Protein AF-A0AAF0MHX6-F1 (afdb_monomer_lite)

Foldseek 3Di:
DDPCVDPDPPPPDPVVPPDPPPAAEDEDDFQQWKAQPVVRDIFTFQAQDPQWTWGQDPVRDIDIDGLQGWIDGVNGTHRYDHHPDHNDDDDDDDDDDDDDDDDDDDDDDDDDDDPADPDDPDDDDDQDDDDPDDFGAAQQGHGQDPDDDQDAAQLAEEEEADDLVQLLCCRACVRVNRVLNYYYGYQVHLVSVVVVCVVSVFDPRYAYEYEYEQCDPPDPNVVSQVPCCPDPCVVRYHYDYFNHNDCLQQFAQVLVPGPHQDDDDPVDDVLLRSCVVVVFDRPDVVRSVVVSCSSSVSRRHPVRGDVRVSVSVVVRVCSRSPDDD

pLDDT: mean 75.04, std 23.28, range [23.17, 98.06]

Structure (mmCIF, N/CA/C/O backbone):
data_AF-A0AAF0MHX6-F1
#
_entry.id   AF-A0AAF0MHX6-F1
#
loop_
_atom_site.group_PDB
_atom_site.id
_atom_site.type_symbol
_atom_site.label_atom_id
_atom_site.label_alt_id
_atom_site.label_comp_id
_atom_site.label_asym_id
_atom_site.label_entity_id
_atom_site.label_seq_id
_atom_site.pdbx_PDB_ins_code
_atom_site.Cartn_x
_atom_site.Cartn_y
_atom_site.Cartn_z
_atom_site.occupancy
_atom_site.B_iso_or_equiv
_atom_site.auth_seq_id
_atom_site.auth_comp_id
_atom_site.auth_asym_id
_atom_site.auth_atom_id
_atom_site.pdbx_PDB_model_num
ATOM 1 N N . MET A 1 1 ? -17.572 -59.676 -38.137 1.00 48.06 1 MET A N 1
ATOM 2 C CA . MET A 1 1 ? -16.777 -58.579 -37.543 1.00 48.06 1 MET A CA 1
ATOM 3 C C . MET A 1 1 ? -17.520 -57.322 -37.922 1.00 48.06 1 MET A C 1
ATOM 5 O O . MET A 1 1 ? -17.198 -56.691 -38.918 1.00 48.06 1 MET A O 1
ATOM 9 N N . ASP A 1 2 ? -18.601 -57.083 -37.190 1.00 40.16 2 ASP A N 1
ATOM 10 C CA . ASP A 1 2 ? -19.520 -55.978 -37.411 1.00 40.16 2 ASP A CA 1
ATOM 11 C C . ASP A 1 2 ? -19.072 -54.847 -36.495 1.00 40.16 2 ASP A C 1
ATOM 13 O O . ASP A 1 2 ? -19.226 -54.906 -35.277 1.00 40.16 2 ASP A O 1
ATOM 17 N N . ASP A 1 3 ? -18.387 -53.880 -37.092 1.00 44.34 3 ASP A N 1
ATOM 18 C CA . ASP A 1 3 ? -17.950 -52.657 -36.437 1.00 44.34 3 ASP A CA 1
ATOM 19 C C . ASP A 1 3 ? -19.078 -51.633 -36.593 1.00 44.34 3 ASP A C 1
ATOM 21 O O . ASP A 1 3 ? -19.116 -50.839 -37.536 1.00 44.34 3 ASP A O 1
ATOM 25 N N . ASP A 1 4 ? -20.061 -51.760 -35.704 1.00 48.22 4 ASP A N 1
ATOM 26 C CA . ASP A 1 4 ? -21.234 -50.899 -35.588 1.00 48.22 4 ASP A CA 1
ATOM 27 C C . ASP A 1 4 ? -20.821 -49.510 -35.070 1.00 48.22 4 ASP A C 1
ATOM 29 O O . ASP A 1 4 ? -20.970 -49.153 -33.901 1.00 48.22 4 ASP A O 1
ATOM 33 N N . ARG A 1 5 ? -20.210 -48.725 -35.963 1.00 49.56 5 ARG A N 1
ATOM 34 C CA . ARG A 1 5 ? -19.669 -47.389 -35.678 1.00 49.56 5 ARG A CA 1
ATOM 35 C C . ARG A 1 5 ? -20.721 -46.271 -35.633 1.00 49.56 5 ARG A C 1
ATOM 37 O O . ARG A 1 5 ? -20.345 -45.121 -35.426 1.00 49.56 5 ARG A O 1
ATOM 44 N N . TYR A 1 6 ? -22.012 -46.580 -35.792 1.00 52.97 6 TYR A N 1
ATOM 45 C CA . TYR A 1 6 ? -23.108 -45.600 -35.744 1.00 52.97 6 TYR A CA 1
ATOM 46 C C . TYR A 1 6 ? -24.404 -46.207 -35.179 1.00 52.97 6 TYR A C 1
ATOM 48 O O . TYR A 1 6 ? -25.437 -46.229 -35.842 1.00 52.97 6 TYR A O 1
ATOM 56 N N . GLY A 1 7 ? -24.358 -46.663 -33.927 1.00 39.12 7 GLY A N 1
ATOM 57 C CA . GLY A 1 7 ? -25.512 -47.205 -33.203 1.00 39.12 7 GLY A CA 1
ATOM 58 C C . GLY A 1 7 ? -25.706 -46.535 -31.846 1.00 39.12 7 GLY A C 1
ATOM 59 O O . GLY A 1 7 ? -25.543 -47.164 -30.807 1.00 39.12 7 GLY A O 1
ATOM 60 N N . GLY A 1 8 ? -26.015 -45.240 -31.839 1.00 40.53 8 GLY A N 1
ATOM 61 C CA . GLY A 1 8 ? -26.324 -44.507 -30.614 1.00 40.53 8 GLY A CA 1
ATOM 62 C C . GLY A 1 8 ? -27.149 -43.273 -30.927 1.00 40.53 8 GLY A C 1
ATOM 63 O O . GLY A 1 8 ? -26.600 -42.244 -31.302 1.00 40.53 8 GLY A O 1
ATOM 64 N N . ASP A 1 9 ? -28.464 -43.420 -30.809 1.00 48.25 9 ASP A N 1
ATOM 65 C CA . ASP A 1 9 ? -29.484 -42.378 -30.895 1.00 48.25 9 ASP A CA 1
ATOM 66 C C . ASP A 1 9 ? -29.055 -41.089 -30.161 1.00 48.25 9 ASP A C 1
ATOM 68 O O . ASP A 1 9 ? -29.095 -40.991 -28.935 1.00 48.25 9 ASP A O 1
ATOM 72 N N . VAL A 1 10 ? -28.615 -40.083 -30.924 1.00 47.47 10 VAL A N 1
ATOM 73 C CA . VAL A 1 10 ? -28.177 -38.774 -30.400 1.00 47.47 10 VAL A CA 1
ATOM 74 C C . VAL A 1 10 ? -29.384 -37.885 -30.042 1.00 47.47 10 VAL A C 1
ATOM 76 O O . VAL A 1 10 ? -29.217 -36.713 -29.713 1.00 47.47 10 VAL A O 1
ATOM 79 N N . LEU A 1 11 ? -30.612 -38.417 -30.072 1.00 44.06 11 LEU A N 1
ATOM 80 C CA . LEU A 1 11 ? -31.834 -37.684 -29.733 1.00 44.06 11 LEU A CA 1
ATOM 81 C C . LEU A 1 11 ? -32.581 -38.246 -28.514 1.00 44.06 11 LEU A C 1
ATOM 83 O O . LEU A 1 11 ? -33.563 -37.639 -28.083 1.00 44.06 11 LEU A O 1
ATOM 87 N N . SER A 1 12 ? -32.090 -39.305 -27.865 1.00 43.16 12 SER A N 1
ATOM 88 C CA . SER A 1 12 ? -32.654 -39.795 -26.601 1.00 43.16 12 SER A CA 1
ATOM 89 C C . SER A 1 12 ? -32.043 -39.069 -25.391 1.00 43.16 12 SER A C 1
ATOM 91 O O . SER A 1 12 ? -31.323 -39.648 -24.577 1.00 43.16 12 SER A O 1
ATOM 93 N N . GLY A 1 13 ? -32.283 -37.765 -25.274 1.00 37.78 13 GLY A N 1
ATOM 94 C CA . GLY A 1 13 ? -31.828 -36.995 -24.120 1.00 37.78 13 GLY A CA 1
ATOM 95 C C . GLY A 1 13 ? -32.483 -35.627 -24.050 1.00 37.78 13 GLY A C 1
ATOM 96 O O . GLY A 1 13 ? -32.356 -34.821 -24.969 1.00 37.78 13 GLY A O 1
ATOM 97 N N . ASP A 1 14 ? -33.170 -35.356 -22.944 1.00 47.94 14 ASP A N 1
ATOM 98 C CA . ASP A 1 14 ? -33.875 -34.105 -22.670 1.00 47.94 14 ASP A CA 1
ATOM 99 C C . ASP A 1 14 ? -32.870 -32.955 -22.421 1.00 47.94 14 ASP A C 1
ATOM 101 O O . ASP A 1 14 ? -32.586 -32.535 -21.296 1.00 47.94 14 ASP A O 1
ATOM 105 N N . TRP A 1 15 ? -32.254 -32.477 -23.510 1.00 38.91 15 TRP A N 1
ATOM 106 C CA . TRP A 1 15 ? -31.159 -31.497 -23.536 1.00 38.91 15 TRP A CA 1
ATOM 107 C C . TRP A 1 15 ? -31.537 -30.125 -22.964 1.00 38.91 15 TRP A C 1
ATOM 109 O O . TRP A 1 15 ? -30.656 -29.314 -22.682 1.00 38.91 15 TRP A O 1
ATOM 119 N N . ARG A 1 16 ? -32.831 -29.878 -22.723 1.00 42.66 16 ARG A N 1
ATOM 120 C CA . ARG A 1 16 ? -33.355 -28.638 -22.130 1.00 42.66 16 ARG A CA 1
ATOM 121 C C . ARG A 1 16 ? -33.021 -28.454 -20.644 1.00 42.66 16 ARG A C 1
ATOM 123 O O . ARG A 1 16 ? -33.294 -27.389 -20.103 1.00 42.66 16 ARG A O 1
ATOM 130 N N . SER A 1 17 ? -32.409 -29.442 -19.990 1.00 43.09 17 SER A N 1
ATOM 131 C CA . SER A 1 17 ? -32.094 -29.402 -18.551 1.00 43.09 17 SER A CA 1
ATOM 132 C C . SER A 1 17 ? -30.594 -29.382 -18.212 1.00 43.09 17 SER A C 1
ATOM 134 O O . SER A 1 17 ? -30.232 -29.331 -17.035 1.00 43.09 17 SER A O 1
ATOM 136 N N . ARG A 1 18 ? -29.690 -29.355 -19.208 1.00 38.25 18 ARG A N 1
ATOM 137 C CA . ARG A 1 18 ? -28.243 -29.226 -18.958 1.00 38.25 18 ARG A CA 1
ATOM 138 C C . ARG A 1 18 ? -27.875 -27.795 -18.565 1.00 38.25 18 ARG A C 1
ATOM 140 O O . ARG A 1 18 ? -27.511 -26.976 -19.398 1.00 38.25 18 ARG A O 1
ATOM 147 N N . GLY A 1 19 ? -27.935 -27.541 -17.260 1.00 43.06 19 GLY A N 1
ATOM 148 C CA . GLY A 1 19 ? -27.085 -26.570 -16.578 1.00 43.06 19 GLY A CA 1
ATOM 149 C C . GLY A 1 19 ? -27.250 -25.130 -17.044 1.00 43.06 19 GLY A C 1
ATOM 150 O O . GLY A 1 19 ? -26.283 -24.513 -17.484 1.00 43.06 19 GLY A O 1
ATOM 151 N N . VAL A 1 20 ? -28.448 -24.563 -16.878 1.00 39.69 20 VAL A N 1
ATOM 152 C CA . VAL A 1 20 ? -28.583 -23.105 -16.792 1.00 39.69 20 VAL A CA 1
ATOM 153 C C . VAL A 1 20 ? -27.730 -22.669 -15.597 1.00 39.69 20 VAL A C 1
ATOM 155 O O . VAL A 1 20 ? -28.145 -22.833 -14.449 1.00 39.69 20 VAL A O 1
ATOM 158 N N . LYS A 1 21 ? -26.502 -22.184 -15.845 1.00 44.41 21 LYS A N 1
ATOM 159 C CA . LYS A 1 21 ? -25.702 -21.505 -14.819 1.00 44.41 21 LYS A CA 1
ATOM 160 C C . LYS A 1 21 ? -26.596 -20.396 -14.276 1.00 44.41 21 LYS A C 1
ATOM 162 O O . LYS A 1 21 ? -26.969 -19.486 -15.011 1.00 44.41 21 LYS A O 1
ATOM 167 N N . LYS A 1 22 ? -27.004 -20.527 -13.015 1.00 46.97 22 LYS A N 1
ATOM 168 C CA . LYS A 1 22 ? -27.806 -19.523 -12.321 1.00 46.97 22 LYS A CA 1
ATOM 169 C C . LYS A 1 22 ? -26.946 -18.262 -12.260 1.00 46.97 22 LYS A C 1
ATOM 171 O O . LYS A 1 22 ? -26.012 -18.202 -11.467 1.00 46.97 22 LYS A O 1
ATOM 176 N N . VAL A 1 23 ? -27.197 -17.316 -13.161 1.00 59.94 23 VAL A N 1
ATOM 177 C CA . VAL A 1 23 ? -26.517 -16.018 -13.161 1.00 59.94 23 VAL A CA 1
ATOM 178 C C . VAL A 1 23 ? -26.803 -15.366 -11.807 1.00 59.94 23 VAL A C 1
ATOM 180 O O . VAL A 1 23 ? -27.957 -15.357 -11.366 1.00 59.94 23 VAL A O 1
ATOM 183 N N . ARG A 1 24 ? -25.754 -14.900 -11.117 1.00 78.19 24 ARG A N 1
ATOM 184 C CA . ARG A 1 24 ? -25.841 -14.278 -9.787 1.00 78.19 24 ARG A CA 1
ATOM 185 C C . ARG A 1 24 ? -26.821 -13.105 -9.878 1.00 78.19 24 ARG A C 1
ATOM 187 O O . ARG A 1 24 ? -26.571 -12.143 -10.602 1.00 78.19 24 ARG A O 1
ATOM 194 N N . GLN A 1 25 ? -27.963 -13.215 -9.196 1.00 76.62 25 GLN A N 1
ATOM 195 C CA . GLN A 1 25 ? -28.918 -12.114 -9.092 1.00 76.62 25 GLN A CA 1
ATOM 196 C C . GLN A 1 25 ? -28.474 -11.190 -7.965 1.00 76.62 25 GLN A C 1
ATOM 198 O O . GLN A 1 25 ? -28.369 -11.633 -6.823 1.00 76.62 25 GLN A O 1
ATOM 203 N N . VAL A 1 26 ? -28.214 -9.926 -8.291 1.00 81.56 26 VAL A N 1
ATOM 204 C CA . VAL A 1 26 ? -27.768 -8.913 -7.325 1.00 81.56 26 VAL A CA 1
ATOM 205 C C . VAL A 1 26 ? -28.781 -7.768 -7.328 1.00 81.56 26 VAL A C 1
ATOM 207 O O . VAL A 1 26 ? -29.130 -7.296 -8.413 1.00 81.56 26 VAL A O 1
ATOM 210 N N . PRO A 1 27 ? -29.321 -7.340 -6.171 1.00 82.75 27 PRO A N 1
ATOM 211 C CA . PRO A 1 27 ? -30.175 -6.158 -6.119 1.00 82.75 27 PRO A CA 1
ATOM 212 C C . PRO A 1 27 ? -29.403 -4.936 -6.622 1.00 82.75 27 PRO A C 1
ATOM 214 O O . PRO A 1 27 ? -28.220 -4.787 -6.331 1.00 82.75 27 PRO A O 1
ATOM 217 N N . LEU A 1 28 ? -30.062 -4.070 -7.394 1.00 79.31 28 LEU A N 1
ATOM 218 C CA . LEU A 1 28 ? -29.422 -2.839 -7.844 1.00 79.31 28 LEU A CA 1
ATOM 219 C C . LEU A 1 28 ? -29.219 -1.902 -6.650 1.00 79.31 28 LEU A C 1
ATOM 221 O O . LEU A 1 28 ? -30.193 -1.438 -6.049 1.00 79.31 28 LEU A O 1
ATOM 225 N N . GLU A 1 29 ? -27.962 -1.593 -6.363 1.00 77.75 29 GLU A N 1
ATOM 226 C CA . GLU A 1 29 ? -27.570 -0.651 -5.324 1.00 77.75 29 GLU A CA 1
ATOM 227 C C . GLU A 1 29 ? -26.883 0.562 -5.939 1.00 77.75 29 GLU A C 1
ATOM 229 O O . GLU A 1 29 ? -26.250 0.491 -6.995 1.00 77.75 29 GLU A O 1
ATOM 234 N N . ARG A 1 30 ? -27.054 1.708 -5.283 1.00 75.25 30 ARG A N 1
ATOM 235 C CA . ARG A 1 30 ? -26.332 2.922 -5.648 1.00 75.25 30 ARG A CA 1
ATOM 236 C C . ARG A 1 30 ? -24.842 2.702 -5.396 1.00 75.25 30 ARG A C 1
ATOM 238 O O . ARG A 1 30 ? -24.477 1.980 -4.479 1.00 75.25 30 ARG A O 1
ATOM 245 N N . ASP A 1 31 ? -24.009 3.325 -6.215 1.00 73.25 31 ASP A N 1
ATOM 246 C CA . ASP A 1 31 ? -22.548 3.292 -6.136 1.00 73.25 31 ASP A CA 1
ATOM 247 C C . ASP A 1 31 ? -21.911 1.922 -6.455 1.00 73.25 31 ASP A C 1
ATOM 249 O O . ASP A 1 31 ? -20.690 1.823 -6.562 1.00 73.25 31 ASP A O 1
ATOM 253 N N . MET A 1 32 ? -22.723 0.899 -6.749 1.00 84.50 32 MET A N 1
ATOM 254 C CA . MET A 1 32 ? -22.284 -0.372 -7.328 1.00 84.50 32 MET A CA 1
ATOM 255 C C . MET A 1 32 ? -21.539 -0.128 -8.646 1.00 84.50 32 MET A C 1
ATOM 257 O O . MET A 1 32 ? -22.059 0.547 -9.535 1.00 84.50 32 MET A O 1
ATOM 261 N N . VAL A 1 33 ? -20.333 -0.676 -8.797 1.00 88.19 33 VAL A N 1
ATOM 262 C CA . VAL A 1 33 ? -19.556 -0.543 -10.037 1.00 88.19 33 VAL A CA 1
ATOM 263 C C . VAL A 1 33 ? -19.934 -1.663 -10.992 1.00 88.19 33 VAL A C 1
ATOM 265 O O . VAL A 1 33 ? -19.737 -2.839 -10.695 1.00 88.19 33 VAL A O 1
ATOM 268 N N . LEU A 1 34 ? -20.474 -1.281 -12.144 1.00 89.50 34 LEU A N 1
ATOM 269 C CA . LEU A 1 34 ? -20.870 -2.195 -13.202 1.00 89.50 34 LEU A CA 1
ATOM 270 C C . LEU A 1 34 ? -20.041 -1.929 -14.452 1.00 89.50 34 LEU A C 1
ATOM 272 O O . LEU A 1 34 ? -19.763 -0.778 -14.800 1.00 89.50 34 LEU A O 1
ATOM 276 N N . GLU A 1 35 ? -19.683 -3.002 -15.141 1.00 90.00 35 GLU A N 1
ATOM 277 C CA . GLU A 1 35 ? -19.080 -2.952 -16.466 1.00 90.00 35 GLU A CA 1
ATOM 278 C C . GLU A 1 35 ? -20.059 -3.495 -17.508 1.00 90.00 35 GLU A C 1
ATOM 280 O O . GLU A 1 35 ? -20.642 -4.565 -17.347 1.00 90.00 35 GLU A O 1
ATOM 285 N N . ASP A 1 36 ? -20.25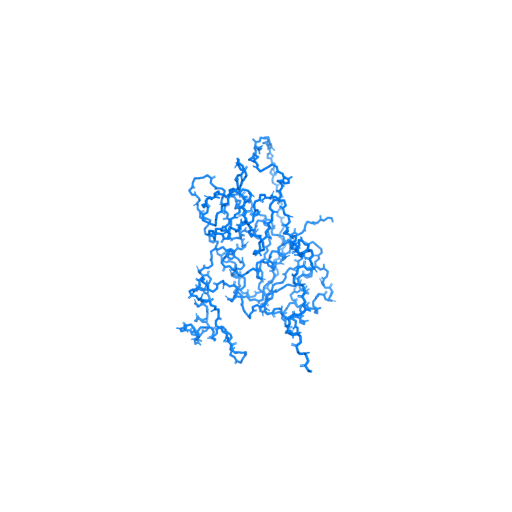1 -2.734 -18.579 1.00 88.56 36 ASP A N 1
ATOM 286 C CA . ASP A 1 36 ? -20.986 -3.160 -19.763 1.00 88.56 36 ASP A CA 1
ATOM 287 C C . ASP A 1 36 ? -20.022 -3.902 -20.713 1.00 88.56 36 ASP A C 1
ATOM 289 O O . ASP A 1 36 ? -19.111 -3.267 -21.256 1.00 88.56 36 ASP A O 1
ATOM 293 N N . PRO A 1 37 ? -20.191 -5.220 -20.932 1.00 74.69 37 PRO A N 1
ATOM 294 C CA . PRO A 1 37 ? -19.245 -6.034 -21.697 1.00 74.69 37 PRO A CA 1
ATOM 295 C C . PRO A 1 37 ? -19.221 -5.681 -23.190 1.00 74.69 37 PRO A C 1
ATOM 297 O O . PRO A 1 37 ? -18.199 -5.877 -23.846 1.00 74.69 37 PRO A O 1
ATOM 300 N N . ASP A 1 38 ? -20.316 -5.136 -23.728 1.00 74.38 38 ASP A N 1
ATOM 301 C CA . ASP A 1 38 ? -20.421 -4.786 -25.147 1.00 74.38 38 ASP A CA 1
ATOM 302 C C . ASP A 1 38 ? -19.627 -3.518 -25.484 1.00 74.38 38 ASP A C 1
ATOM 304 O O . ASP A 1 38 ? -18.986 -3.434 -26.534 1.00 74.38 38 ASP A O 1
ATOM 308 N N . SER A 1 39 ? -19.657 -2.510 -24.607 1.00 78.31 39 SER A N 1
ATOM 309 C CA . SER A 1 39 ? -18.963 -1.239 -24.832 1.00 78.31 39 SER A CA 1
ATOM 310 C C . SER A 1 39 ? -17.681 -1.053 -24.023 1.00 78.31 39 SER A C 1
ATOM 312 O O . SER A 1 39 ? -16.976 -0.065 -24.250 1.00 78.31 39 SER A O 1
ATOM 314 N N . GLY A 1 40 ? -17.370 -1.967 -23.098 1.00 81.75 40 GLY A N 1
ATOM 315 C CA . GLY A 1 40 ? -16.223 -1.877 -22.188 1.00 81.75 40 GLY A CA 1
ATOM 316 C C . GLY A 1 40 ? -16.317 -0.693 -21.221 1.00 81.75 40 GLY A C 1
ATOM 317 O O . GLY A 1 40 ? -15.303 -0.181 -20.742 1.00 81.75 40 GLY A O 1
ATOM 318 N N . TRP A 1 41 ? -17.528 -0.177 -21.000 1.00 79.81 41 TRP A N 1
ATOM 319 C CA . TRP A 1 41 ? -17.761 0.965 -20.129 1.00 79.81 41 TRP A CA 1
ATOM 320 C C . TRP A 1 41 ? -17.925 0.493 -18.691 1.00 79.81 41 TRP A C 1
ATOM 322 O O . TRP A 1 41 ? -18.888 -0.203 -18.384 1.00 79.81 41 TRP A O 1
ATOM 332 N N . ALA A 1 42 ? -17.028 0.930 -17.811 1.00 86.56 42 ALA A N 1
ATOM 333 C CA . ALA A 1 42 ? -17.104 0.676 -16.378 1.00 86.56 42 ALA A CA 1
ATOM 334 C C . ALA A 1 42 ? -17.449 1.964 -15.620 1.00 86.56 42 ALA A C 1
ATOM 336 O O . ALA A 1 42 ? -16.802 3.000 -15.813 1.00 86.56 42 ALA A O 1
ATOM 337 N N . GLY A 1 43 ? -18.457 1.900 -14.751 1.00 89.12 43 GLY A N 1
ATOM 338 C CA . GLY A 1 43 ? -18.880 3.046 -13.952 1.00 89.12 43 GLY A CA 1
ATOM 339 C C . GLY A 1 43 ? -19.770 2.678 -12.770 1.00 89.12 43 GLY A C 1
ATOM 340 O O . GLY A 1 43 ? -20.327 1.585 -12.708 1.00 89.12 43 GLY A O 1
ATOM 341 N N . ALA A 1 44 ? -19.896 3.605 -11.824 1.00 87.75 44 ALA A N 1
ATOM 342 C CA . ALA A 1 44 ? -20.724 3.445 -10.634 1.00 87.75 44 ALA A CA 1
ATOM 343 C C . ALA A 1 44 ? -22.196 3.775 -10.930 1.00 87.75 44 ALA A C 1
ATOM 345 O O . ALA A 1 44 ? -22.484 4.746 -11.635 1.00 87.75 44 ALA A O 1
ATOM 346 N N . VAL A 1 45 ? -23.130 3.005 -10.367 1.00 85.88 45 VAL A N 1
ATOM 347 C CA . VAL A 1 45 ? -24.576 3.247 -10.466 1.00 85.88 45 VAL A CA 1
ATOM 348 C C . VAL A 1 45 ? -24.933 4.544 -9.744 1.00 85.88 45 VAL A C 1
ATOM 350 O O . VAL A 1 45 ? -24.978 4.603 -8.518 1.00 85.88 45 VAL A O 1
ATOM 353 N N . VAL A 1 46 ? -25.251 5.591 -10.500 1.00 83.38 46 VAL A N 1
ATOM 354 C CA . VAL A 1 46 ? -25.649 6.895 -9.938 1.00 83.38 46 VAL A CA 1
ATOM 355 C C . VAL A 1 46 ? -27.158 7.125 -9.963 1.00 83.38 46 VAL A C 1
ATOM 357 O O . VAL A 1 46 ? -27.659 8.019 -9.277 1.00 83.38 46 VAL A O 1
ATOM 360 N N . GLY A 1 47 ? -27.898 6.306 -10.714 1.00 76.81 47 GLY A N 1
ATOM 361 C CA . GLY A 1 47 ? -29.345 6.428 -10.835 1.00 76.81 47 GLY A CA 1
ATOM 362 C C . GLY A 1 47 ? -29.990 5.309 -11.645 1.00 76.81 47 GLY A C 1
ATOM 363 O O . GLY A 1 47 ? -29.336 4.635 -12.442 1.00 76.81 47 GLY A O 1
ATOM 364 N N . LEU A 1 48 ? -31.299 5.149 -11.447 1.00 78.44 48 LEU A N 1
ATOM 365 C CA . LEU A 1 48 ? -32.179 4.327 -12.271 1.00 78.44 48 LEU A CA 1
ATOM 366 C C . LEU A 1 48 ? -33.348 5.206 -12.723 1.00 78.44 48 LEU A C 1
ATOM 368 O O . LEU A 1 48 ? -34.187 5.589 -11.910 1.00 78.44 48 LEU A O 1
ATOM 372 N N . GLU A 1 49 ? -33.412 5.515 -14.014 1.00 69.50 49 GLU A N 1
ATOM 373 C CA . GLU A 1 49 ? -34.436 6.388 -14.590 1.00 69.50 49 GLU A CA 1
ATOM 374 C C . GLU A 1 49 ? -35.054 5.732 -15.826 1.00 69.50 49 GLU A C 1
ATOM 376 O O . GLU A 1 49 ? -34.346 5.264 -16.715 1.00 69.50 49 GLU A O 1
ATOM 381 N N . ALA A 1 50 ? -36.389 5.676 -15.882 1.00 69.56 50 ALA A N 1
ATOM 382 C CA . ALA A 1 50 ? -37.148 5.158 -17.028 1.00 69.56 50 ALA A CA 1
ATOM 383 C C . ALA A 1 50 ? -36.696 3.768 -17.547 1.00 69.56 50 ALA A C 1
ATOM 385 O O . ALA A 1 50 ? -36.782 3.489 -18.740 1.00 69.56 50 ALA A O 1
ATOM 386 N N . GLY A 1 51 ? -36.219 2.887 -16.657 1.00 69.56 51 GLY A N 1
ATOM 387 C CA . GLY A 1 51 ? -35.733 1.549 -17.022 1.00 69.56 51 GLY A CA 1
ATOM 388 C C . GLY A 1 51 ? -34.284 1.502 -17.521 1.00 69.56 51 GLY A C 1
ATOM 389 O O . GLY A 1 51 ? -33.841 0.446 -17.967 1.00 69.56 51 GLY A O 1
ATOM 390 N N . ASN A 1 52 ? -33.539 2.605 -17.413 1.00 78.88 52 ASN A N 1
ATOM 391 C CA . ASN A 1 52 ? -32.109 2.677 -17.698 1.00 78.88 52 ASN A CA 1
ATOM 392 C C . ASN A 1 52 ? -31.308 2.960 -16.428 1.00 78.88 52 ASN A C 1
ATOM 394 O O . ASN A 1 52 ? -31.694 3.783 -15.598 1.00 78.88 52 ASN A O 1
ATOM 398 N N . ILE A 1 53 ? -30.159 2.310 -16.317 1.00 85.69 53 ILE A N 1
ATOM 399 C CA . ILE A 1 53 ? -29.163 2.546 -15.281 1.00 85.69 53 ILE A CA 1
ATOM 400 C C . ILE A 1 53 ? -28.186 3.599 -15.795 1.00 85.69 53 ILE A C 1
ATOM 402 O O . ILE A 1 53 ? -27.661 3.481 -16.903 1.00 85.69 53 ILE A O 1
ATOM 406 N N . ALA A 1 54 ? -27.935 4.624 -14.990 1.00 86.62 54 ALA A N 1
ATOM 407 C CA . ALA A 1 54 ? -26.889 5.602 -15.241 1.00 86.62 54 ALA A CA 1
ATOM 408 C C . ALA A 1 54 ? -25.591 5.148 -14.560 1.00 86.62 54 ALA A C 1
ATOM 410 O O . ALA A 1 54 ? -25.558 5.005 -13.336 1.00 86.62 54 ALA A O 1
ATOM 411 N N . LEU A 1 55 ? -24.540 4.934 -15.356 1.00 87.62 55 LEU A N 1
ATOM 412 C CA . LEU A 1 55 ? -23.196 4.592 -14.896 1.00 87.62 55 LEU A CA 1
ATOM 413 C C . LEU A 1 55 ? -22.258 5.785 -15.085 1.00 87.62 55 LEU A C 1
ATOM 415 O O . LEU A 1 55 ? -22.050 6.245 -16.212 1.00 87.62 55 LEU A O 1
ATOM 419 N N . GLU A 1 56 ? -21.680 6.269 -13.992 1.00 85.25 56 GLU A N 1
ATOM 420 C CA . GLU A 1 56 ? -20.678 7.337 -13.989 1.00 85.25 56 GLU A CA 1
ATOM 421 C C . GLU A 1 56 ? -19.268 6.736 -14.018 1.00 85.25 56 GLU A C 1
ATOM 423 O O . GLU A 1 56 ? -18.904 5.954 -13.139 1.00 85.25 56 GLU A O 1
ATOM 428 N N . ASP A 1 57 ? -18.476 7.079 -15.036 1.00 77.81 57 ASP A N 1
ATOM 429 C CA . ASP A 1 57 ? -17.075 6.669 -15.126 1.00 77.81 57 ASP A CA 1
ATOM 430 C C . ASP A 1 57 ? -16.170 7.502 -14.201 1.00 77.81 57 ASP A C 1
ATOM 432 O O . ASP A 1 57 ? -16.546 8.541 -13.660 1.00 77.81 57 ASP A O 1
ATOM 436 N N . TRP A 1 58 ? -14.912 7.085 -14.064 1.00 62.09 58 TRP A N 1
ATOM 437 C CA . TRP A 1 58 ? -13.916 7.773 -13.232 1.00 62.09 58 TRP A CA 1
ATOM 438 C C . TRP A 1 58 ? -13.574 9.207 -13.684 1.00 62.09 58 TRP A C 1
ATOM 440 O O . TRP A 1 58 ? -12.911 9.941 -12.953 1.00 62.09 58 TRP A O 1
ATOM 450 N N . LYS A 1 59 ? -13.988 9.625 -14.889 1.00 65.81 59 LYS A N 1
ATOM 451 C CA . LYS A 1 59 ? -13.848 11.003 -15.388 1.00 65.81 59 LYS A CA 1
ATOM 452 C C . LYS A 1 59 ? -15.098 11.848 -15.112 1.00 65.81 59 LYS A C 1
ATOM 454 O O . LYS A 1 59 ? -15.171 12.968 -15.615 1.00 65.81 59 LYS A O 1
ATOM 459 N N . GLY A 1 60 ? -16.074 11.323 -14.369 1.00 69.56 60 GLY A N 1
ATOM 460 C CA . GLY A 1 60 ? -17.359 11.974 -14.110 1.00 69.56 60 GLY A CA 1
ATOM 461 C C . GLY A 1 60 ? -18.290 11.988 -15.325 1.00 69.56 60 GLY A C 1
ATOM 462 O O . GLY A 1 60 ? -19.280 12.718 -15.340 1.00 69.56 60 GLY A O 1
ATOM 463 N N . ARG A 1 61 ? -17.988 11.222 -16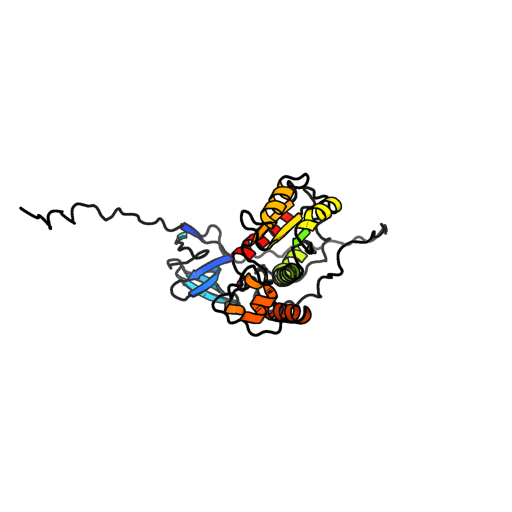.381 1.00 77.81 61 ARG A N 1
ATOM 464 C CA . ARG A 1 61 ? -18.881 11.102 -17.537 1.00 77.81 61 ARG A CA 1
ATOM 465 C C . ARG A 1 61 ? -19.948 10.083 -17.193 1.00 77.81 61 ARG A C 1
ATOM 467 O O . ARG A 1 61 ? -19.635 8.975 -16.782 1.00 77.81 61 ARG A O 1
ATOM 474 N N . THR A 1 62 ? -21.205 10.442 -17.402 1.00 87.56 62 THR A N 1
ATOM 475 C CA . THR A 1 62 ? -22.327 9.528 -17.188 1.00 87.56 62 THR A CA 1
ATOM 476 C C . THR A 1 62 ? -22.789 8.945 -18.515 1.00 87.56 62 THR A C 1
ATOM 478 O O . THR A 1 62 ? -22.931 9.672 -19.501 1.00 87.56 62 THR A O 1
ATOM 481 N N . ARG A 1 63 ? -23.052 7.638 -18.538 1.00 85.00 63 ARG A N 1
ATOM 482 C CA . ARG A 1 63 ? -23.657 6.947 -19.678 1.00 85.00 63 ARG A CA 1
ATOM 483 C C . ARG A 1 63 ? -24.787 6.038 -19.214 1.00 85.00 63 ARG A C 1
ATOM 485 O O . ARG A 1 63 ? -24.713 5.437 -18.148 1.00 85.00 63 ARG A O 1
ATOM 492 N N . SER A 1 64 ? -25.845 5.973 -20.014 1.00 85.38 64 SER A N 1
ATOM 493 C CA . SER A 1 64 ? -27.050 5.213 -19.692 1.00 85.38 64 SER A CA 1
ATOM 494 C C . SER A 1 64 ? -27.077 3.878 -20.424 1.00 85.38 64 SER A C 1
ATOM 496 O O . SER A 1 64 ? -26.803 3.824 -21.624 1.00 85.38 64 SER A O 1
ATOM 498 N N . PHE A 1 65 ? -27.449 2.826 -19.701 1.00 85.19 65 PHE A N 1
ATOM 499 C CA . PHE A 1 65 ? -27.560 1.458 -20.197 1.00 85.19 65 PHE A CA 1
ATOM 500 C C . PHE A 1 65 ? -28.930 0.880 -19.827 1.00 85.19 65 PHE A C 1
ATOM 502 O O . PHE A 1 65 ? -29.437 1.197 -18.748 1.00 85.19 65 PHE A O 1
ATOM 509 N N . PRO A 1 66 ? -29.549 0.035 -20.667 1.00 82.06 66 PRO A N 1
ATOM 510 C CA . PRO A 1 66 ? -30.797 -0.632 -20.310 1.00 82.06 66 PRO A CA 1
ATOM 511 C C . PRO A 1 66 ? -30.638 -1.460 -19.031 1.00 82.06 66 PRO A C 1
ATOM 513 O O . PRO A 1 66 ? -29.704 -2.248 -18.922 1.00 82.06 66 PRO A O 1
ATOM 516 N N . PHE A 1 67 ? -31.574 -1.347 -18.085 1.00 75.31 67 PHE A N 1
ATOM 517 C CA . PHE A 1 67 ? -31.572 -2.154 -16.853 1.00 75.31 67 PHE A CA 1
ATOM 518 C C . PHE A 1 67 ? -31.606 -3.666 -17.138 1.00 75.31 67 PHE A C 1
ATOM 520 O O . PHE A 1 67 ? -31.110 -4.467 -16.354 1.00 75.31 67 PHE A O 1
ATOM 527 N N . THR A 1 68 ? -32.168 -4.058 -18.284 1.00 76.81 68 THR A N 1
ATOM 528 C CA . THR A 1 68 ? -32.213 -5.447 -18.764 1.00 76.81 68 THR A CA 1
ATOM 529 C C . THR A 1 68 ? -30.938 -5.892 -19.490 1.00 76.81 68 THR A C 1
ATOM 531 O O . THR A 1 68 ? -30.926 -6.982 -20.059 1.00 76.81 68 THR A O 1
ATOM 534 N N . GLY A 1 69 ? -29.911 -5.042 -19.549 1.00 75.50 69 GLY A N 1
ATOM 535 C CA . GLY A 1 69 ? -28.623 -5.342 -20.167 1.00 75.50 69 GLY A CA 1
ATOM 536 C C . GLY A 1 69 ? -27.810 -6.384 -19.396 1.00 75.50 69 GLY A C 1
ATOM 537 O O . GLY A 1 69 ? -28.136 -6.760 -18.269 1.00 75.50 69 GLY A O 1
ATOM 538 N N . GLN A 1 70 ? -26.743 -6.860 -20.035 1.00 82.06 70 GLN A N 1
ATOM 539 C CA . GLN A 1 70 ? -25.733 -7.704 -19.404 1.00 82.06 70 GLN A CA 1
ATOM 540 C C . GLN A 1 70 ? -24.718 -6.812 -18.695 1.00 82.06 70 GLN A C 1
ATOM 542 O O . GLN A 1 70 ? -24.212 -5.875 -19.297 1.00 82.06 70 GLN A O 1
ATOM 547 N N . PHE A 1 71 ? -24.410 -7.109 -17.435 1.00 85.88 71 PHE A N 1
ATOM 548 C CA . PHE A 1 71 ? -23.428 -6.349 -16.667 1.00 85.88 71 PHE A CA 1
ATOM 549 C C . PHE A 1 71 ? -22.458 -7.289 -15.973 1.00 85.88 71 PHE A C 1
ATOM 551 O O . PHE A 1 71 ? -22.852 -8.364 -15.514 1.00 85.88 71 PHE A O 1
ATOM 558 N N . LEU A 1 72 ? -21.204 -6.868 -15.876 1.00 84.94 72 LEU A N 1
ATOM 559 C CA . LEU A 1 72 ? -20.208 -7.495 -15.029 1.00 84.94 72 LEU A CA 1
ATOM 560 C C . LEU A 1 72 ? -20.125 -6.728 -13.708 1.00 84.94 72 LEU A C 1
ATOM 562 O O . LEU A 1 72 ? -20.014 -5.502 -13.699 1.00 84.94 72 LEU A O 1
ATOM 566 N N . LEU A 1 73 ? -20.158 -7.457 -12.602 1.00 84.25 73 LEU A N 1
ATOM 567 C CA . LEU A 1 73 ? -19.775 -6.979 -11.279 1.00 84.25 73 LEU A CA 1
ATOM 568 C C . LEU A 1 73 ? -18.533 -7.767 -10.885 1.00 84.25 73 LEU A C 1
ATOM 570 O O . LEU A 1 73 ? -18.571 -8.994 -10.915 1.00 84.25 73 LEU A O 1
ATOM 574 N N . GLU A 1 74 ? -17.439 -7.081 -10.552 1.00 82.19 74 GLU A N 1
ATOM 575 C CA . GLU A 1 74 ? -16.172 -7.743 -10.183 1.00 82.19 74 GLU A CA 1
ATOM 576 C C . GLU A 1 74 ? -15.668 -8.709 -11.284 1.00 82.19 74 GLU A C 1
ATOM 578 O O . GLU A 1 74 ? -15.037 -9.725 -11.009 1.00 82.19 74 GLU A O 1
ATOM 583 N N . GLY A 1 75 ? -15.977 -8.411 -12.554 1.00 73.81 75 GLY A N 1
ATOM 584 C CA . GLY A 1 75 ? -15.641 -9.258 -13.705 1.00 73.81 75 GLY A CA 1
ATOM 585 C C . GLY A 1 75 ? -16.574 -10.457 -13.928 1.00 73.81 75 GLY A C 1
ATOM 586 O O . GLY A 1 75 ? -16.414 -11.174 -14.917 1.00 73.81 75 GLY A O 1
ATOM 587 N N . GLU A 1 76 ? -17.576 -10.671 -13.071 1.00 79.81 76 GLU A N 1
ATOM 588 C CA . GLU A 1 76 ? -18.560 -11.746 -13.211 1.00 79.81 76 GLU A CA 1
ATOM 589 C C . GLU A 1 76 ? -19.897 -11.244 -13.757 1.00 79.81 76 GLU A C 1
ATOM 591 O O . GLU A 1 76 ? -20.433 -10.234 -13.308 1.00 79.81 76 GLU A O 1
ATOM 596 N N . LEU A 1 77 ? -20.487 -11.993 -14.694 1.00 78.44 77 LEU A N 1
ATOM 597 C CA . LEU A 1 77 ? -21.799 -11.664 -15.246 1.00 78.44 77 LEU A CA 1
ATOM 598 C C . LEU A 1 77 ? -22.886 -11.756 -14.166 1.00 78.44 77 LEU A C 1
ATOM 600 O O . LEU A 1 77 ? -23.118 -12.823 -13.589 1.00 78.44 77 LEU A O 1
ATOM 604 N N . VAL A 1 78 ? -23.594 -10.650 -13.949 1.00 83.19 78 VAL A N 1
ATOM 605 C CA . VAL A 1 78 ? -24.701 -10.539 -12.995 1.00 83.19 78 VAL A CA 1
ATOM 606 C C . VAL A 1 78 ? -26.016 -10.214 -13.695 1.00 83.19 78 VAL A C 1
ATOM 608 O O . VAL A 1 78 ? -26.060 -9.613 -14.766 1.00 83.19 78 VAL A O 1
ATOM 611 N N . THR A 1 79 ? -27.123 -10.625 -13.077 1.00 80.81 79 THR A N 1
ATOM 612 C CA . THR A 1 79 ? -28.470 -10.170 -13.442 1.00 80.81 79 THR A CA 1
ATOM 613 C C . THR A 1 79 ? -28.959 -9.213 -12.371 1.00 80.81 79 THR A C 1
ATOM 615 O O . THR A 1 79 ? -29.000 -9.566 -11.192 1.00 80.81 79 THR A O 1
ATOM 618 N N . LEU A 1 80 ? -29.351 -8.010 -12.772 1.00 82.75 80 LEU A N 1
ATOM 619 C CA . LEU A 1 80 ? -29.768 -6.983 -11.828 1.00 82.75 80 LEU A CA 1
ATOM 620 C C . LEU A 1 80 ? -31.216 -7.212 -11.383 1.00 82.75 80 LEU A C 1
ATOM 622 O O . LEU A 1 80 ? -32.139 -7.341 -12.188 1.00 82.75 80 LEU A O 1
AT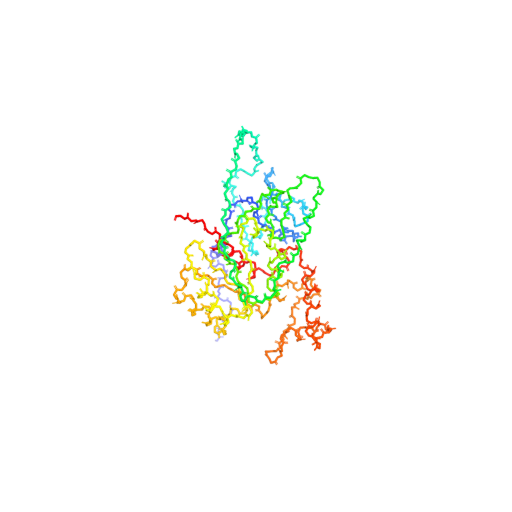OM 626 N N . GLY A 1 81 ? -31.396 -7.311 -10.069 1.00 75.38 81 GLY A N 1
ATOM 627 C CA . GLY A 1 81 ? -32.685 -7.398 -9.397 1.00 75.38 81 GLY A CA 1
ATOM 628 C C . GLY A 1 81 ? -33.265 -6.016 -9.101 1.00 75.38 81 GLY A C 1
ATOM 629 O O . GLY A 1 81 ? -32.600 -4.992 -9.256 1.00 75.38 81 GLY A O 1
ATOM 630 N N . ARG A 1 82 ? -34.528 -5.976 -8.658 1.00 62.97 82 ARG A N 1
ATOM 631 C CA . ARG A 1 82 ? -35.194 -4.718 -8.276 1.00 62.97 82 ARG A CA 1
ATOM 632 C C . ARG A 1 82 ? -34.348 -3.939 -7.248 1.00 62.97 82 ARG A C 1
ATOM 634 O O . ARG A 1 82 ? -33.739 -4.585 -6.395 1.00 62.97 82 ARG A O 1
ATOM 641 N N . PRO A 1 83 ? -34.338 -2.592 -7.295 1.00 63.91 83 PRO A N 1
ATOM 642 C CA . PRO A 1 83 ? -33.600 -1.785 -6.325 1.00 63.91 83 PRO A CA 1
ATOM 643 C C . PRO A 1 83 ? -34.019 -2.100 -4.886 1.00 63.91 83 PRO A C 1
ATOM 645 O O . PRO A 1 83 ? -35.217 -2.197 -4.610 1.00 63.91 83 PRO A O 1
ATOM 648 N N . SER A 1 84 ? -33.050 -2.238 -3.976 1.00 54.94 84 SER A N 1
ATOM 649 C CA . SER A 1 84 ? -33.305 -2.471 -2.543 1.00 54.94 84 SER A CA 1
ATOM 650 C C . SER A 1 84 ? -33.732 -1.191 -1.801 1.00 54.94 84 SER A C 1
ATOM 652 O O . SER A 1 84 ? -34.388 -1.274 -0.763 1.00 54.94 84 SER A O 1
ATOM 654 N N . ALA A 1 85 ? -33.448 -0.010 -2.367 1.00 48.34 85 ALA A N 1
ATOM 655 C CA . ALA A 1 85 ? -33.870 1.304 -1.877 1.00 48.34 85 ALA A CA 1
ATOM 656 C C . ALA A 1 85 ? -34.104 2.297 -3.042 1.00 48.34 85 ALA A C 1
ATOM 658 O O . ALA A 1 85 ? -33.519 2.130 -4.117 1.00 48.34 85 ALA A O 1
ATOM 659 N N . PRO A 1 86 ? -34.949 3.340 -2.876 1.00 44.97 86 PRO A N 1
ATOM 660 C CA . PRO A 1 86 ? -35.153 4.355 -3.906 1.00 44.97 86 PRO A CA 1
ATOM 661 C C . PRO A 1 86 ? -33.866 5.156 -4.141 1.00 44.97 86 PRO A C 1
ATOM 663 O O . PRO A 1 86 ? -33.375 5.865 -3.263 1.00 44.97 86 PRO A O 1
ATOM 666 N N . VAL A 1 87 ? -33.335 5.070 -5.357 1.00 44.88 87 VAL A N 1
ATOM 667 C CA . VAL A 1 87 ? -32.149 5.812 -5.795 1.00 44.88 87 VAL A CA 1
ATOM 668 C C . VAL A 1 87 ? -32.567 7.260 -6.109 1.00 44.88 87 VAL A C 1
ATOM 670 O O . VAL A 1 87 ? -32.812 7.613 -7.256 1.00 44.88 87 VAL A O 1
ATOM 673 N N . GLY A 1 88 ? -32.747 8.093 -5.077 1.00 35.50 88 GLY A N 1
ATOM 674 C CA . GLY A 1 88 ? -33.199 9.490 -5.194 1.00 35.50 88 GLY A CA 1
ATOM 675 C C . GLY A 1 88 ? -32.418 10.465 -4.302 1.00 35.50 88 GLY A C 1
ATOM 676 O O . GLY A 1 88 ? -31.833 10.073 -3.294 1.00 35.50 88 GLY A O 1
ATOM 677 N N . ARG A 1 89 ? -32.363 11.752 -4.688 1.00 34.84 89 ARG A N 1
ATOM 678 C CA . ARG A 1 89 ? -31.657 12.828 -3.954 1.00 34.84 89 ARG A CA 1
ATOM 679 C C . ARG A 1 89 ? -32.302 13.066 -2.584 1.00 34.84 89 ARG A C 1
ATOM 681 O O . ARG A 1 89 ? -33.491 13.363 -2.529 1.00 34.84 89 ARG A O 1
ATOM 688 N N . SER A 1 90 ? -31.520 13.017 -1.503 1.00 30.12 90 SER A N 1
ATOM 689 C CA . SER A 1 90 ? -32.016 13.393 -0.174 1.00 30.12 90 SER A CA 1
ATOM 690 C C . SER A 1 90 ? -31.757 14.871 0.122 1.00 30.12 90 SER A C 1
ATOM 692 O O . SER A 1 90 ? -30.621 15.347 0.048 1.00 30.12 90 SER A O 1
ATOM 694 N N . ALA A 1 91 ? -32.839 15.578 0.446 1.00 32.81 91 ALA A N 1
ATOM 695 C CA . ALA A 1 91 ? -32.870 16.910 1.021 1.00 32.81 91 ALA A CA 1
ATOM 696 C C . ALA A 1 91 ? -32.956 16.787 2.550 1.00 32.81 91 ALA A C 1
ATOM 698 O O . ALA A 1 91 ? -33.911 16.206 3.055 1.00 32.81 91 ALA A O 1
ATOM 699 N N . ALA A 1 92 ? -31.991 17.356 3.275 1.00 27.91 92 ALA A N 1
ATOM 700 C CA . ALA A 1 92 ? -32.122 17.679 4.698 1.00 27.91 92 ALA A CA 1
ATOM 701 C C . ALA A 1 92 ? -31.021 18.668 5.115 1.00 27.91 92 ALA A C 1
ATOM 703 O O . ALA A 1 92 ? -29.920 18.281 5.493 1.00 27.91 92 ALA A O 1
ATOM 704 N N . ALA A 1 93 ? -31.329 19.961 5.036 1.00 29.41 93 ALA A N 1
ATOM 705 C CA . ALA A 1 93 ? -30.604 21.018 5.729 1.00 29.41 93 ALA A CA 1
ATOM 706 C C . ALA A 1 93 ? -31.641 21.961 6.345 1.00 29.41 93 ALA A C 1
ATOM 708 O O . ALA A 1 93 ? -32.159 22.844 5.668 1.00 29.41 93 ALA A O 1
ATOM 709 N N . ALA A 1 94 ? -31.979 21.738 7.614 1.00 27.19 94 ALA A N 1
ATOM 710 C CA . ALA A 1 94 ? -32.580 22.746 8.478 1.00 27.19 94 ALA A CA 1
ATOM 711 C C . ALA A 1 94 ? -32.487 22.314 9.949 1.00 27.19 94 ALA A C 1
ATOM 713 O O . ALA A 1 94 ? -32.780 21.169 10.278 1.00 27.19 94 ALA A O 1
ATOM 714 N N . ALA A 1 95 ? -32.182 23.306 10.790 1.00 26.53 95 ALA A N 1
ATOM 715 C CA . ALA A 1 95 ? -32.245 23.358 12.254 1.00 26.53 95 ALA A CA 1
ATOM 716 C C . ALA A 1 95 ? -30.966 22.999 13.036 1.00 26.53 95 ALA A C 1
ATOM 718 O O . ALA A 1 95 ? -30.517 21.859 13.062 1.00 26.53 95 ALA A O 1
ATOM 719 N N . GLY A 1 96 ? -30.446 24.005 13.757 1.00 24.48 96 GLY A N 1
ATOM 720 C CA . GLY A 1 96 ? -29.541 23.800 14.890 1.00 24.48 96 GLY A CA 1
ATOM 721 C C . GLY A 1 96 ? -28.444 24.848 15.099 1.00 24.48 96 GLY A C 1
ATOM 722 O O . GLY A 1 96 ? -27.314 24.473 15.383 1.00 24.48 96 GLY A O 1
ATOM 723 N N . ALA A 1 97 ? -28.735 26.147 14.968 1.00 27.03 97 ALA A N 1
ATOM 724 C CA . ALA A 1 97 ? -27.865 27.203 15.492 1.00 27.03 97 ALA A CA 1
ATOM 725 C C . ALA A 1 97 ? -28.130 27.386 16.998 1.00 27.03 97 ALA A C 1
ATOM 727 O O . ALA A 1 97 ? -29.283 27.554 17.391 1.00 27.03 97 ALA A O 1
ATOM 728 N N . GLY A 1 98 ? -27.084 27.381 17.832 1.00 24.12 98 GLY A N 1
ATOM 729 C CA . GLY A 1 98 ? -27.241 27.597 19.272 1.00 24.12 98 GLY A CA 1
ATOM 730 C C . GLY A 1 98 ? -25.954 27.573 20.100 1.00 24.12 98 GLY A C 1
ATOM 731 O O . GLY A 1 98 ? -25.618 26.551 20.677 1.00 24.12 98 GLY A O 1
ATOM 732 N N . ALA A 1 99 ? -25.345 28.756 20.210 1.00 26.34 99 ALA A N 1
ATOM 733 C CA . ALA A 1 99 ? -24.623 29.307 21.365 1.00 26.34 99 ALA A CA 1
ATOM 734 C C . ALA A 1 99 ? -23.235 28.773 21.792 1.00 26.34 99 ALA A C 1
ATOM 736 O O . ALA A 1 99 ? -22.948 27.588 21.909 1.00 26.34 99 ALA A O 1
ATOM 737 N N . ALA A 1 100 ? -22.387 29.765 22.067 1.00 26.80 100 ALA A N 1
ATOM 738 C CA . ALA A 1 100 ? -21.000 29.702 22.483 1.00 26.80 100 ALA A CA 1
ATOM 739 C C . ALA A 1 100 ? -20.838 29.539 24.005 1.00 26.80 100 ALA A C 1
ATOM 741 O O . ALA A 1 100 ? -21.691 29.965 24.780 1.00 26.80 100 ALA A O 1
ATOM 742 N N . GLY A 1 101 ? -19.681 29.020 24.417 1.00 25.08 101 GLY A N 1
ATOM 743 C CA . GLY A 1 101 ? -19.207 29.020 25.799 1.00 25.08 101 GLY A CA 1
ATOM 744 C C . GLY A 1 101 ? -17.701 28.768 25.831 1.00 25.08 101 GLY A C 1
ATOM 745 O O . GLY A 1 101 ? -17.222 27.758 25.329 1.00 25.08 101 GLY A O 1
ATOM 746 N N . SER A 1 102 ? -16.958 29.741 26.342 1.00 25.94 102 SER A N 1
ATOM 747 C CA . SER A 1 102 ? -15.502 29.863 26.309 1.00 25.94 102 SER A CA 1
ATOM 748 C C . SER A 1 102 ? -14.778 29.219 27.498 1.00 25.94 102 SER A C 1
ATOM 750 O O . SER A 1 102 ? -15.275 29.274 28.617 1.00 25.94 102 SER A O 1
ATOM 752 N N . ALA A 1 103 ? -13.515 28.867 27.226 1.00 25.52 103 ALA A N 1
ATOM 753 C CA . ALA A 1 103 ? -12.322 28.959 28.081 1.00 25.52 103 ALA A CA 1
ATOM 754 C C . ALA A 1 103 ? -12.006 27.855 29.111 1.00 25.52 103 ALA A C 1
ATOM 756 O O . ALA A 1 103 ? -12.783 27.557 30.009 1.00 25.52 103 ALA A O 1
ATOM 757 N N . GLY A 1 104 ? -10.739 27.417 29.057 1.00 23.17 104 GLY A N 1
ATOM 758 C CA . GLY A 1 104 ? -9.937 27.122 30.246 1.00 23.17 104 GLY A CA 1
ATOM 759 C C . GLY A 1 104 ? -9.106 25.839 30.188 1.00 23.17 104 GLY A C 1
ATOM 760 O O . GLY A 1 104 ? -9.664 24.753 30.149 1.00 23.17 104 GLY A O 1
ATOM 761 N N . GLY A 1 105 ? -7.780 25.976 30.317 1.00 23.64 105 GLY A N 1
ATOM 762 C CA . GLY A 1 105 ? -6.966 24.983 31.031 1.00 23.64 105 GLY A CA 1
ATOM 763 C C . GLY A 1 105 ? -5.915 24.235 30.219 1.00 23.64 105 GLY A C 1
ATOM 764 O O . GLY A 1 105 ? -6.183 23.184 29.654 1.00 23.64 105 GLY A O 1
ATOM 765 N N . ALA A 1 106 ? -4.692 24.762 30.239 1.00 25.83 106 ALA A N 1
ATOM 766 C CA . ALA A 1 106 ? -3.475 24.086 29.812 1.00 25.83 106 ALA A CA 1
ATOM 767 C C . ALA A 1 106 ? -3.133 22.877 30.705 1.00 25.83 106 ALA A C 1
ATOM 769 O O . ALA A 1 106 ? -3.340 22.910 31.916 1.00 25.83 106 ALA A O 1
ATOM 770 N N . GLY A 1 107 ? -2.520 21.859 30.102 1.00 24.34 107 GLY A N 1
ATOM 771 C CA . GLY A 1 107 ? -1.898 20.731 30.790 1.00 24.34 107 GLY A CA 1
ATOM 772 C C . GLY A 1 107 ? -0.863 20.083 29.879 1.00 24.34 107 GLY A C 1
ATOM 773 O O . GLY A 1 107 ? -1.193 19.254 29.040 1.00 24.34 107 GLY A O 1
ATOM 774 N N . SER A 1 108 ? 0.386 20.523 30.005 1.00 27.70 108 SER A N 1
ATOM 775 C CA . SER A 1 108 ? 1.553 19.965 29.327 1.00 27.70 108 SER A CA 1
ATOM 776 C C . SER A 1 108 ? 1.898 18.586 29.894 1.00 27.70 108 SER A C 1
ATOM 778 O O . SER A 1 108 ? 2.228 18.483 31.076 1.00 27.70 108 SER A O 1
ATOM 780 N N . ALA A 1 109 ? 1.901 17.556 29.051 1.00 27.06 109 ALA A N 1
ATOM 781 C CA . ALA A 1 109 ? 2.551 16.280 29.331 1.00 27.06 109 ALA A CA 1
ATOM 782 C C . ALA A 1 109 ? 3.614 16.027 28.252 1.00 27.06 109 ALA A C 1
ATOM 784 O O . ALA A 1 109 ? 3.350 16.171 27.060 1.00 27.06 109 ALA A O 1
ATOM 785 N N . GLY A 1 110 ? 4.839 15.776 28.718 1.00 23.62 110 GLY A N 1
ATOM 786 C CA . GLY A 1 110 ? 6.079 15.813 27.952 1.00 23.62 110 GLY A CA 1
ATOM 787 C C . GLY A 1 110 ? 6.167 14.814 26.802 1.00 23.62 110 GLY A C 1
ATOM 788 O O . GLY A 1 110 ? 5.713 13.677 26.893 1.00 23.62 110 GLY A O 1
ATOM 789 N N . SER A 1 111 ? 6.817 15.263 25.729 1.00 27.55 111 SER A N 1
ATOM 790 C CA . SER A 1 111 ? 7.247 14.428 24.617 1.00 27.55 111 SER A CA 1
ATOM 791 C C . SER A 1 111 ? 8.399 13.529 25.057 1.00 27.55 111 SER A C 1
ATOM 793 O O . SER A 1 111 ? 9.454 14.028 25.462 1.00 27.55 111 SER A O 1
ATOM 795 N N . VAL A 1 112 ? 8.218 12.222 24.923 1.00 29.95 112 VAL A N 1
ATOM 796 C CA . VAL A 1 112 ? 9.307 11.244 24.967 1.00 29.95 112 VAL A CA 1
ATOM 797 C C . VAL A 1 112 ? 9.559 10.807 23.524 1.00 29.95 112 VAL A C 1
ATOM 799 O O . VAL A 1 112 ? 8.611 10.589 22.773 1.00 29.95 112 VAL A O 1
ATOM 802 N N . GLY A 1 113 ? 10.828 10.829 23.115 1.00 26.50 113 GLY A N 1
ATOM 803 C CA . GLY A 1 113 ? 11.266 10.725 21.724 1.00 26.50 113 GLY A CA 1
ATOM 804 C C . GLY A 1 113 ? 10.881 9.405 21.061 1.00 26.50 113 GLY A C 1
ATOM 805 O O . GLY A 1 113 ? 11.133 8.337 21.608 1.00 26.50 113 GLY A O 1
ATOM 806 N N . SER A 1 114 ? 10.295 9.525 19.871 1.00 33.44 114 SER A N 1
ATOM 807 C CA . SER A 1 114 ? 9.976 8.429 18.960 1.00 33.44 114 SER A CA 1
ATOM 808 C C . SER A 1 114 ? 11.256 7.893 18.314 1.00 33.44 114 SER A C 1
ATOM 810 O O . SER A 1 114 ? 12.071 8.672 17.819 1.00 33.44 114 SER A O 1
ATOM 812 N N . VAL A 1 115 ? 11.424 6.570 18.327 1.00 31.73 115 VAL A N 1
ATOM 813 C CA . VAL A 1 115 ? 12.511 5.831 17.656 1.00 31.73 115 VAL A CA 1
ATOM 814 C C . VAL A 1 115 ? 12.223 5.556 16.171 1.00 31.73 115 VAL A C 1
ATOM 816 O O . VAL A 1 115 ? 12.951 4.803 15.529 1.00 31.73 115 VAL A O 1
ATOM 819 N N . HIS A 1 116 ? 11.191 6.176 15.596 1.00 36.09 116 HIS A N 1
ATOM 820 C CA . HIS A 1 116 ? 10.865 6.026 14.182 1.00 36.09 116 HIS A CA 1
ATOM 821 C C . HIS A 1 116 ? 11.785 6.889 13.308 1.00 36.09 116 HIS A C 1
ATOM 823 O O . HIS A 1 116 ? 11.984 8.076 13.569 1.00 36.09 116 HIS A O 1
ATOM 829 N N . ALA A 1 117 ? 12.336 6.278 12.256 1.00 39.62 117 ALA A N 1
ATOM 830 C CA . ALA A 1 117 ? 13.083 6.962 11.209 1.00 39.62 117 ALA A CA 1
ATOM 831 C C . ALA A 1 117 ? 12.299 8.171 10.659 1.00 39.62 117 ALA A C 1
ATOM 833 O O . ALA A 1 117 ? 11.070 8.158 10.631 1.00 39.62 117 ALA A O 1
ATOM 834 N N . ASP A 1 118 ? 13.033 9.200 10.220 1.00 41.62 118 ASP A N 1
ATOM 835 C CA . ASP A 1 118 ? 12.598 10.552 9.823 1.00 41.62 118 ASP A CA 1
ATOM 836 C C . ASP A 1 118 ? 11.628 10.635 8.612 1.00 41.62 118 ASP A C 1
ATOM 838 O O . ASP A 1 118 ? 11.743 11.522 7.760 1.00 41.62 118 ASP A O 1
ATOM 842 N N . TRP A 1 119 ? 10.649 9.738 8.487 1.00 40.22 119 TRP A N 1
ATOM 843 C CA . TRP A 1 119 ? 9.556 9.894 7.539 1.00 40.22 119 TRP A CA 1
ATOM 844 C C . TRP A 1 119 ? 8.500 10.832 8.126 1.00 40.22 119 TRP A C 1
ATOM 846 O O . TRP A 1 119 ? 7.812 10.528 9.099 1.00 40.22 119 TRP A O 1
ATOM 856 N N . ARG A 1 120 ? 8.376 12.016 7.523 1.00 43.41 120 ARG A N 1
ATOM 857 C CA . ARG A 1 120 ? 7.266 12.938 7.772 1.00 43.41 120 ARG A CA 1
ATOM 858 C C . ARG A 1 120 ? 6.270 12.813 6.622 1.00 43.41 120 ARG A C 1
ATOM 860 O O . ARG A 1 120 ? 6.715 12.859 5.472 1.00 43.41 120 ARG A O 1
ATOM 867 N N . PRO A 1 121 ? 4.955 12.728 6.888 1.00 40.97 121 PRO A N 1
ATOM 868 C CA . PRO A 1 121 ? 3.964 12.775 5.823 1.00 40.97 121 PRO A CA 1
ATOM 869 C C . PRO A 1 121 ? 4.171 14.052 4.998 1.00 40.97 121 PRO A C 1
ATOM 871 O O . PRO A 1 121 ? 4.288 15.153 5.546 1.00 40.97 121 PRO A O 1
ATOM 874 N N . GLY A 1 122 ? 4.278 13.899 3.677 1.00 37.19 122 GLY A N 1
ATOM 875 C CA . GLY A 1 122 ? 4.428 15.022 2.756 1.00 37.19 122 GLY A CA 1
ATOM 876 C C . GLY A 1 122 ? 3.231 15.978 2.824 1.00 37.19 122 GLY A C 1
ATOM 877 O O . GLY A 1 122 ? 2.109 15.579 3.140 1.00 37.19 122 GLY A O 1
ATOM 878 N N . GLY A 1 123 ? 3.462 17.260 2.521 1.00 32.06 123 GLY A N 1
ATOM 879 C CA . GLY A 1 123 ? 2.386 18.242 2.359 1.00 32.06 123 GLY A CA 1
ATOM 880 C C . GLY A 1 123 ? 1.392 17.805 1.274 1.00 32.06 123 GLY A C 1
ATOM 881 O O . GLY A 1 123 ? 1.798 17.309 0.225 1.00 32.06 123 GLY A O 1
ATOM 882 N N . ALA A 1 124 ? 0.097 17.973 1.556 1.00 35.12 124 ALA A N 1
ATOM 883 C CA . ALA A 1 124 ? -1.010 17.391 0.798 1.00 35.12 124 ALA A CA 1
ATOM 884 C C . ALA A 1 124 ? -0.981 17.702 -0.716 1.00 35.12 124 ALA A C 1
ATOM 886 O O . ALA A 1 124 ? -0.728 18.850 -1.100 1.00 35.12 124 ALA A O 1
ATOM 887 N N . PRO A 1 125 ? -1.336 16.742 -1.595 1.00 35.56 125 PRO A N 1
ATOM 888 C CA . PRO A 1 125 ? -1.737 17.081 -2.952 1.00 35.56 125 PRO A CA 1
ATOM 889 C C . PRO A 1 125 ? -3.039 17.897 -2.915 1.00 35.56 125 PRO A C 1
ATOM 891 O O . PRO A 1 125 ? -3.953 17.620 -2.140 1.00 35.56 125 PRO A O 1
ATOM 894 N N . ALA A 1 126 ? -3.123 18.923 -3.763 1.00 34.47 126 ALA A N 1
ATOM 895 C CA . ALA A 1 126 ? -4.303 19.771 -3.869 1.00 34.47 126 ALA A CA 1
ATOM 896 C C . ALA A 1 126 ? -5.533 18.958 -4.309 1.00 34.47 126 ALA A C 1
ATOM 898 O O . ALA A 1 126 ? -5.515 18.312 -5.362 1.00 34.47 126 ALA A O 1
ATOM 899 N N . VAL A 1 127 ? -6.618 19.055 -3.534 1.00 38.22 127 VAL A N 1
ATOM 900 C CA . VAL A 1 127 ? -7.970 18.696 -3.980 1.00 38.22 127 VAL A CA 1
ATOM 901 C C . VAL A 1 127 ? -8.252 19.513 -5.242 1.00 38.22 127 VAL A C 1
ATOM 903 O O . VAL A 1 127 ? -8.238 20.745 -5.208 1.00 38.22 127 VAL A O 1
ATOM 906 N N . ARG A 1 128 ? -8.431 18.854 -6.390 1.00 40.78 128 ARG A N 1
ATOM 907 C CA . ARG A 1 128 ? -8.760 19.557 -7.637 1.00 40.78 128 ARG A CA 1
ATOM 908 C C . ARG A 1 128 ? -10.216 20.004 -7.583 1.00 40.78 128 ARG A C 1
ATOM 910 O O . ARG A 1 128 ? -11.085 19.185 -7.318 1.00 40.78 128 ARG A O 1
ATOM 917 N N . GLN A 1 129 ? -10.463 21.284 -7.860 1.00 29.28 129 GLN A N 1
ATOM 918 C CA . GLN A 1 129 ? -11.807 21.848 -7.996 1.00 29.28 129 GLN A CA 1
ATOM 919 C C . GLN A 1 129 ? -12.584 21.149 -9.122 1.00 29.28 129 GLN A C 1
ATOM 921 O O . GLN A 1 129 ? -12.060 20.970 -10.224 1.00 29.28 129 GLN A O 1
ATOM 926 N N . ALA A 1 130 ? -13.835 20.781 -8.842 1.00 34.72 130 ALA A N 1
ATOM 927 C CA . ALA A 1 130 ? -14.789 20.332 -9.844 1.00 34.72 130 ALA A CA 1
ATOM 928 C C . ALA A 1 130 ? -15.358 21.549 -10.576 1.00 34.72 130 ALA A C 1
ATOM 930 O O . ALA A 1 130 ? -15.677 22.565 -9.961 1.00 34.72 130 ALA A O 1
ATOM 931 N N . SER A 1 131 ? -15.518 21.424 -11.891 1.00 36.12 131 SER A N 1
ATOM 932 C CA . SER A 1 131 ? -16.419 22.280 -12.655 1.00 36.12 131 SER A CA 1
ATOM 933 C C . SER A 1 131 ? -17.866 21.893 -12.328 1.00 36.12 131 SER A C 1
ATOM 935 O O . SER A 1 131 ? -18.248 20.748 -12.555 1.00 36.12 131 SER A O 1
ATOM 937 N N . ASP A 1 132 ? -18.608 22.848 -11.768 1.00 35.06 132 ASP A N 1
ATOM 938 C CA . ASP A 1 132 ? -20.055 22.918 -11.521 1.00 35.06 132 ASP A CA 1
ATOM 939 C C . ASP A 1 132 ? -20.834 21.610 -11.268 1.00 35.06 132 ASP A C 1
ATOM 941 O O . ASP A 1 132 ? -21.293 20.922 -12.178 1.00 35.06 132 ASP A O 1
ATOM 945 N N . GLY A 1 133 ? -21.118 21.363 -9.982 1.00 37.97 133 GLY A N 1
ATOM 946 C CA . GLY A 1 133 ? -22.304 20.625 -9.522 1.00 37.97 133 GLY A CA 1
ATOM 947 C C . GLY A 1 133 ? -22.109 19.168 -9.090 1.00 37.97 133 GLY A C 1
ATOM 948 O O . GLY A 1 133 ? -23.026 18.596 -8.498 1.00 37.97 133 GLY A O 1
ATOM 949 N N . GLY A 1 134 ? -20.941 18.568 -9.331 1.00 39.59 134 GLY A N 1
ATOM 950 C CA . GLY A 1 134 ? -20.594 17.225 -8.846 1.00 39.59 134 GLY A CA 1
ATOM 951 C C . GLY A 1 134 ? -19.914 17.256 -7.474 1.00 39.59 134 GLY A C 1
ATOM 952 O O . GLY A 1 134 ? -19.036 18.086 -7.242 1.00 39.59 134 GLY A O 1
ATOM 953 N N . ARG A 1 135 ? -20.288 16.348 -6.559 1.00 53.16 135 ARG A N 1
ATOM 954 C CA . ARG A 1 135 ? -19.535 16.143 -5.307 1.00 53.16 135 ARG A CA 1
ATOM 955 C C . ARG A 1 135 ? -18.110 15.702 -5.650 1.00 53.16 135 ARG A C 1
ATOM 957 O O . ARG A 1 135 ? -17.929 14.758 -6.415 1.00 53.16 135 ARG A O 1
ATOM 964 N N . LEU A 1 136 ? -17.116 16.370 -5.072 1.00 62.16 136 LEU A N 1
ATOM 965 C CA . LEU A 1 136 ? -15.706 16.005 -5.210 1.00 62.16 136 LEU A CA 1
ATOM 966 C C . LEU A 1 136 ? -15.465 14.583 -4.678 1.00 62.16 136 LEU A C 1
ATOM 968 O O . LEU A 1 136 ? -16.094 14.188 -3.698 1.00 62.16 136 LEU A O 1
ATOM 972 N N . ARG A 1 137 ? -14.565 13.818 -5.310 1.00 68.88 137 ARG A N 1
ATOM 973 C CA . ARG A 1 137 ? -14.141 12.483 -4.849 1.00 68.88 137 ARG A CA 1
ATOM 974 C C . ARG A 1 137 ? -12.657 12.467 -4.470 1.00 68.88 137 ARG A C 1
ATOM 976 O O . ARG A 1 137 ? -11.865 13.209 -5.056 1.00 68.88 137 ARG A O 1
ATOM 983 N N . THR A 1 138 ? -12.289 11.638 -3.498 1.00 75.25 138 THR A N 1
ATOM 984 C CA . THR A 1 138 ? -10.898 11.340 -3.127 1.00 75.25 138 THR A CA 1
ATOM 985 C C . THR A 1 138 ? -10.271 10.363 -4.128 1.00 75.25 138 THR A C 1
ATOM 987 O O . THR A 1 138 ? -10.955 9.798 -4.985 1.00 75.25 138 THR A O 1
ATOM 990 N N . ALA A 1 139 ? -8.951 10.167 -4.058 1.00 76.56 139 ALA A N 1
ATOM 991 C CA . ALA A 1 139 ? -8.257 9.234 -4.947 1.00 76.56 139 ALA A CA 1
ATOM 992 C C . ALA A 1 139 ? -8.645 7.765 -4.691 1.00 76.56 139 ALA A C 1
ATOM 994 O O . ALA A 1 139 ? -8.565 6.963 -5.621 1.00 76.56 139 ALA A O 1
ATOM 995 N N . SER A 1 140 ? -9.122 7.428 -3.491 1.00 74.12 140 SER A N 1
ATOM 996 C CA . SER A 1 140 ? -9.700 6.122 -3.144 1.00 74.12 140 SER A CA 1
ATOM 997 C C . SER A 1 140 ? -11.129 5.931 -3.670 1.00 74.12 140 SER A C 1
ATOM 999 O O . SER A 1 140 ? -11.627 4.814 -3.686 1.00 74.12 140 SER A O 1
ATOM 1001 N N . GLY A 1 141 ? -11.774 6.997 -4.159 1.00 73.56 141 GLY A N 1
ATOM 1002 C CA . GLY A 1 141 ? -13.119 6.954 -4.733 1.00 73.56 141 GLY A CA 1
ATOM 1003 C C . GLY A 1 141 ? -14.239 7.419 -3.801 1.00 73.56 141 GLY A C 1
ATOM 1004 O O . GLY A 1 141 ? -15.363 7.598 -4.285 1.00 73.56 141 GLY A O 1
ATOM 1005 N N . SER A 1 142 ? -13.952 7.683 -2.522 1.00 70.69 142 SER A N 1
ATOM 1006 C CA . SER A 1 142 ? -14.920 8.221 -1.555 1.00 70.69 142 SER A CA 1
ATOM 1007 C C . SER A 1 142 ? -15.327 9.657 -1.879 1.00 70.69 142 SER A C 1
ATOM 1009 O O . SER A 1 142 ? -14.632 10.381 -2.592 1.00 70.69 142 SER A O 1
ATOM 1011 N N . PHE A 1 143 ? -16.440 10.125 -1.312 1.00 68.19 143 PHE A N 1
ATOM 1012 C CA . PHE A 1 143 ? -16.808 11.538 -1.401 1.00 68.19 143 PHE A CA 1
ATOM 1013 C C . PHE A 1 143 ? -15.853 12.399 -0.568 1.00 68.19 143 PHE A C 1
ATOM 1015 O O . PHE A 1 143 ? -15.714 12.213 0.639 1.00 68.19 143 PHE A O 1
ATOM 1022 N N . ALA A 1 144 ? -15.229 13.384 -1.206 1.00 62.25 144 ALA A N 1
ATOM 1023 C CA . ALA A 1 144 ? -14.406 14.363 -0.524 1.00 62.25 144 ALA A CA 1
ATOM 1024 C C . ALA A 1 144 ? -15.288 15.253 0.359 1.00 62.25 144 ALA A C 1
ATOM 1026 O O . ALA A 1 144 ? -16.289 15.823 -0.085 1.00 62.25 144 ALA A O 1
ATOM 1027 N N . VAL A 1 145 ? -14.896 15.388 1.623 1.00 62.59 145 VAL A N 1
ATOM 1028 C CA . VAL A 1 145 ? -15.576 16.259 2.578 1.00 62.59 145 VAL A CA 1
ATOM 1029 C C . VAL A 1 145 ? -14.881 17.622 2.566 1.00 62.59 145 VAL A C 1
ATOM 1031 O O . VAL A 1 145 ? -13.758 17.754 3.041 1.00 62.59 145 VAL A O 1
ATOM 1034 N N . GLU A 1 146 ? -15.541 18.645 2.012 1.00 53.75 146 GLU A N 1
ATOM 1035 C CA . GLU A 1 146 ? -14.961 19.982 1.765 1.00 53.75 146 GLU A CA 1
ATOM 1036 C C . GLU A 1 146 ? -14.609 20.782 3.033 1.00 53.75 146 GLU A C 1
ATOM 1038 O O . GLU A 1 146 ? -13.914 21.795 2.957 1.00 53.75 146 GLU A O 1
ATOM 1043 N N . SER A 1 147 ? -15.071 20.369 4.215 1.00 51.22 147 SER A N 1
ATOM 1044 C CA . SER A 1 147 ? -14.736 21.036 5.478 1.00 51.22 147 SER A CA 1
ATOM 1045 C C . SER A 1 147 ? -14.932 20.111 6.671 1.00 51.22 147 SER A C 1
ATOM 1047 O O . SER A 1 147 ? -16.052 19.912 7.137 1.00 51.22 147 SER A O 1
ATOM 1049 N N . GLN A 1 148 ? -13.832 19.597 7.219 1.00 51.84 148 GLN A N 1
ATOM 1050 C CA . GLN A 1 148 ? -13.815 19.047 8.572 1.00 51.84 148 GLN A CA 1
ATOM 1051 C C . GLN A 1 148 ? -12.817 19.814 9.438 1.00 51.84 148 GLN A C 1
ATOM 1053 O O . GLN A 1 148 ? -11.718 20.158 9.003 1.00 51.84 148 GLN A O 1
ATOM 1058 N N . ARG A 1 149 ? -13.210 20.089 10.688 1.00 50.69 149 ARG A N 1
ATOM 1059 C CA . ARG A 1 149 ? -12.263 20.504 11.731 1.00 50.69 149 ARG A CA 1
ATOM 1060 C C . ARG A 1 149 ? -11.261 19.370 11.939 1.00 50.69 149 ARG A C 1
ATOM 1062 O O . ARG A 1 149 ? -11.661 18.211 11.907 1.00 50.69 149 ARG A O 1
ATOM 1069 N N . ALA A 1 150 ? -9.996 19.711 12.189 1.00 54.84 150 ALA A N 1
ATOM 1070 C CA . ALA A 1 150 ? -8.974 18.732 12.547 1.00 54.84 150 ALA A CA 1
ATOM 1071 C C . ALA A 1 150 ? -9.493 17.833 13.683 1.00 54.84 150 ALA A C 1
ATOM 1073 O O . ALA A 1 150 ? -9.807 18.325 14.770 1.00 54.84 150 ALA A O 1
ATOM 1074 N N . ARG A 1 151 ? -9.647 16.535 13.406 1.00 57.97 151 ARG A N 1
ATOM 1075 C CA . ARG A 1 151 ? -9.998 15.532 14.415 1.00 57.97 151 ARG A CA 1
ATOM 1076 C C . ARG A 1 151 ? -8.718 15.103 15.125 1.00 57.97 151 ARG A C 1
ATOM 1078 O O . ARG A 1 151 ? -7.638 15.120 14.536 1.00 57.97 151 ARG A O 1
ATOM 1085 N N . VAL A 1 152 ? -8.834 14.741 16.400 1.00 67.00 152 VAL A N 1
ATOM 1086 C CA . VAL A 1 152 ? -7.744 14.046 17.094 1.00 67.00 152 VAL A CA 1
ATOM 1087 C C . VAL A 1 152 ? -7.548 12.716 16.377 1.00 67.00 152 VAL A C 1
ATOM 1089 O O . VAL A 1 152 ? -8.535 12.031 16.109 1.00 67.00 152 VAL A O 1
ATOM 1092 N N . ALA A 1 153 ? -6.301 12.387 16.034 1.00 66.88 153 ALA A N 1
ATOM 1093 C CA . ALA A 1 153 ? -5.988 11.110 15.410 1.00 66.88 153 ALA A CA 1
ATOM 1094 C C . ALA A 1 153 ? -6.558 9.971 16.264 1.00 66.88 153 ALA A C 1
ATOM 1096 O O . ALA A 1 153 ? -6.426 9.990 17.494 1.00 66.88 153 ALA A O 1
ATOM 1097 N N . LEU A 1 154 ? -7.177 8.985 15.615 1.00 75.31 154 LEU A N 1
ATOM 1098 C CA . LEU A 1 154 ? -7.500 7.730 16.268 1.00 75.31 154 LEU A CA 1
ATOM 1099 C C . LEU A 1 154 ? -6.224 7.165 16.890 1.00 75.31 154 LEU A C 1
ATOM 1101 O O . LEU A 1 154 ? -5.121 7.369 16.372 1.00 75.31 154 LEU A O 1
ATOM 1105 N N . PRO A 1 155 ? -6.340 6.447 18.010 1.00 84.25 155 PRO A N 1
ATOM 1106 C CA . PRO A 1 155 ? -5.187 5.784 18.587 1.00 84.25 155 PRO A CA 1
ATOM 1107 C C . PRO A 1 155 ? -4.719 4.611 17.708 1.00 84.25 155 PRO A C 1
ATOM 1109 O O . PRO A 1 155 ? -3.566 4.229 17.832 1.00 84.25 155 PRO A O 1
ATOM 1112 N N . SER A 1 156 ? -5.558 4.077 16.807 1.00 92.25 156 SER A N 1
ATOM 1113 C CA . SER A 1 156 ? -5.214 2.999 15.867 1.00 92.25 156 SER A CA 1
ATOM 1114 C C . SER A 1 156 ? -4.213 3.422 14.779 1.00 92.25 156 SER A C 1
ATOM 1116 O O . SER A 1 156 ? -4.127 4.600 14.416 1.00 92.25 156 SER A O 1
ATOM 1118 N N . ARG A 1 157 ? -3.467 2.457 14.229 1.00 93.94 157 ARG A N 1
ATOM 1119 C CA . ARG A 1 157 ? -2.444 2.674 13.189 1.00 93.94 157 ARG A CA 1
ATOM 1120 C C . ARG A 1 157 ? -2.549 1.672 12.052 1.00 93.94 157 ARG A C 1
ATOM 1122 O O . ARG A 1 157 ? -2.888 0.515 12.284 1.00 93.94 157 ARG A O 1
ATOM 1129 N N . ILE A 1 158 ? -2.198 2.117 10.850 1.00 95.38 158 ILE A N 1
ATOM 1130 C CA . ILE A 1 158 ? -1.818 1.232 9.749 1.00 95.38 158 ILE A CA 1
ATOM 1131 C C . ILE A 1 158 ? -0.295 1.263 9.655 1.00 95.38 158 ILE A C 1
ATOM 1133 O O . ILE A 1 158 ? 0.305 2.329 9.586 1.00 95.38 158 ILE A O 1
ATOM 1137 N N . MET A 1 159 ? 0.330 0.099 9.663 1.00 96.06 159 MET A N 1
ATOM 1138 C CA . MET A 1 159 ? 1.768 -0.073 9.547 1.00 96.06 159 MET A CA 1
ATOM 1139 C C . MET A 1 159 ? 2.076 -0.748 8.216 1.00 96.06 159 MET A C 1
ATOM 1141 O O . MET A 1 159 ? 1.425 -1.724 7.853 1.00 96.06 159 MET A O 1
ATOM 1145 N N . VAL A 1 160 ? 3.045 -0.232 7.475 1.00 95.75 160 VAL A N 1
ATOM 1146 C CA . VAL A 1 160 ? 3.415 -0.749 6.152 1.00 95.75 160 VAL A CA 1
ATOM 1147 C C . VAL A 1 160 ? 4.884 -1.145 6.124 1.00 95.75 160 VAL A C 1
ATOM 1149 O O . VAL A 1 160 ? 5.700 -0.570 6.846 1.00 95.75 160 VAL A O 1
ATOM 1152 N N . GLU A 1 161 ? 5.226 -2.145 5.315 1.00 89.56 161 GLU A N 1
ATOM 1153 C CA . GLU A 1 161 ? 6.568 -2.730 5.307 1.00 89.56 161 GLU A CA 1
ATOM 1154 C C . GLU A 1 161 ? 7.666 -1.718 4.958 1.00 89.56 161 GLU A C 1
ATOM 1156 O O . GLU A 1 161 ? 8.687 -1.663 5.653 1.00 89.56 161 GLU A O 1
ATOM 1161 N N . GLY A 1 162 ? 7.446 -0.895 3.927 1.00 90.50 162 GLY A N 1
ATOM 1162 C CA . GLY A 1 162 ? 8.431 0.058 3.445 1.00 90.50 162 GLY A CA 1
ATOM 1163 C C . GLY A 1 162 ? 7.878 1.437 3.096 1.00 90.50 162 GLY A C 1
ATOM 1164 O O . GLY A 1 162 ? 6.681 1.720 3.066 1.00 90.50 162 GLY A O 1
ATOM 1165 N N . LYS A 1 163 ? 8.809 2.343 2.799 1.00 92.00 163 LYS A N 1
ATOM 1166 C CA . LYS A 1 163 ? 8.502 3.729 2.435 1.00 92.00 163 LYS A CA 1
ATOM 1167 C C . LYS A 1 163 ? 7.625 3.860 1.184 1.00 92.00 163 LYS A C 1
ATOM 1169 O O . LYS A 1 163 ? 6.809 4.774 1.102 1.00 92.00 163 LYS A O 1
ATOM 1174 N N . HIS A 1 164 ? 7.818 3.002 0.180 1.00 95.44 164 HIS A N 1
ATOM 1175 C CA . HIS A 1 164 ? 7.049 3.083 -1.067 1.00 95.44 164 HIS A CA 1
ATOM 1176 C C . HIS A 1 164 ? 5.574 2.744 -0.835 1.00 95.44 164 HIS A C 1
ATOM 1178 O O . HIS A 1 164 ? 4.706 3.413 -1.390 1.00 95.44 164 HIS A O 1
ATOM 1184 N N . ASP A 1 165 ? 5.296 1.785 0.043 1.00 94.25 165 ASP A N 1
ATOM 1185 C CA . ASP A 1 165 ? 3.952 1.458 0.511 1.00 94.25 165 ASP A CA 1
ATOM 1186 C C . ASP A 1 165 ? 3.304 2.662 1.171 1.00 94.25 165 ASP A C 1
ATOM 1188 O O . ASP A 1 165 ? 2.208 3.063 0.787 1.00 94.25 165 ASP A O 1
ATOM 1192 N N . ALA A 1 166 ? 4.020 3.298 2.103 1.00 93.31 166 ALA A N 1
ATOM 1193 C CA . ALA A 1 166 ? 3.527 4.475 2.810 1.00 93.31 166 ALA A CA 1
ATOM 1194 C C . ALA A 1 166 ? 3.194 5.604 1.828 1.00 93.31 166 ALA A C 1
ATOM 1196 O O . ALA A 1 166 ? 2.134 6.218 1.918 1.00 93.31 166 ALA A O 1
ATOM 1197 N N . GLU A 1 167 ? 4.071 5.854 0.851 1.00 95.88 167 GLU A N 1
ATOM 1198 C CA . GLU A 1 167 ? 3.849 6.863 -0.185 1.00 95.88 167 GLU A CA 1
ATOM 1199 C C . GLU A 1 167 ? 2.662 6.527 -1.098 1.00 95.88 167 GLU A C 1
ATOM 1201 O O . GLU A 1 167 ? 1.903 7.428 -1.465 1.00 95.88 167 GLU A O 1
ATOM 1206 N N . LEU A 1 168 ? 2.476 5.255 -1.465 1.00 96.94 168 LEU A N 1
ATOM 1207 C CA . LEU A 1 168 ? 1.346 4.829 -2.287 1.00 96.94 168 LEU A CA 1
ATOM 1208 C C . LEU A 1 168 ? 0.026 4.928 -1.519 1.00 96.94 168 LEU A C 1
ATOM 1210 O O . LEU A 1 168 ? -0.946 5.484 -2.039 1.00 96.94 168 LEU A O 1
ATOM 1214 N N . VAL A 1 169 ? 0.006 4.425 -0.282 1.00 94.00 169 VAL A N 1
ATOM 1215 C CA . VAL A 1 169 ? -1.169 4.449 0.589 1.00 94.00 169 VAL A CA 1
ATOM 1216 C C . VAL A 1 169 ? -1.580 5.891 0.869 1.00 94.00 169 VAL A C 1
ATOM 1218 O O . VAL A 1 169 ? -2.739 6.253 0.672 1.00 94.00 169 VAL A O 1
ATOM 1221 N N . GLU A 1 170 ? -0.626 6.747 1.233 1.00 89.88 170 GLU A N 1
ATOM 1222 C CA . GLU A 1 170 ? -0.868 8.173 1.443 1.00 89.88 170 GLU A CA 1
ATOM 1223 C C . GLU A 1 170 ? -1.424 8.841 0.180 1.00 89.88 170 GLU A C 1
ATOM 1225 O O . GLU A 1 170 ? -2.370 9.628 0.249 1.00 89.88 170 GLU A O 1
ATOM 1230 N N . LYS A 1 171 ? -0.888 8.505 -0.998 1.00 93.19 171 LYS A N 1
ATOM 1231 C CA . LYS A 1 171 ? -1.345 9.100 -2.254 1.00 93.19 171 LYS A CA 1
ATOM 1232 C C . LYS A 1 171 ? -2.797 8.759 -2.589 1.00 93.19 171 LYS A C 1
ATOM 1234 O O . LYS A 1 171 ? -3.498 9.614 -3.134 1.00 93.19 171 LYS A O 1
ATOM 1239 N N . VAL A 1 172 ? -3.225 7.526 -2.335 1.00 89.38 172 VAL A N 1
ATOM 1240 C CA . VAL A 1 172 ? -4.545 7.042 -2.764 1.00 89.38 172 VAL A CA 1
ATOM 1241 C C . VAL A 1 172 ? -5.592 7.179 -1.659 1.00 89.38 172 VAL A C 1
ATOM 1243 O O . VAL A 1 172 ? -6.671 7.699 -1.927 1.00 89.38 172 VAL A O 1
ATOM 1246 N N . TRP A 1 173 ? -5.270 6.803 -0.422 1.00 92.38 173 TRP A N 1
ATOM 1247 C CA . TRP A 1 173 ? -6.208 6.790 0.710 1.00 92.38 173 TRP A CA 1
ATOM 1248 C C . TRP A 1 173 ? -5.933 7.869 1.756 1.00 92.38 173 TRP A C 1
ATOM 1250 O O . TRP A 1 173 ? -6.733 8.044 2.671 1.00 92.38 173 TRP A O 1
ATOM 1260 N N . GLY A 1 174 ? -4.842 8.634 1.655 1.00 86.44 174 GLY A N 1
ATOM 1261 C CA . GLY A 1 174 ? -4.466 9.590 2.702 1.00 86.44 174 GLY A CA 1
ATOM 1262 C C . GLY A 1 174 ? -5.548 10.631 3.009 1.00 86.44 174 GLY A C 1
ATOM 1263 O O . GLY A 1 174 ? -5.651 11.106 4.140 1.00 86.44 174 GLY A O 1
ATOM 1264 N N . ALA A 1 175 ? -6.366 11.023 2.029 1.00 79.56 175 ALA A N 1
ATOM 1265 C CA . ALA A 1 175 ? -7.476 11.947 2.266 1.00 79.56 175 ALA A CA 1
ATOM 1266 C C . ALA A 1 175 ? -8.542 11.329 3.189 1.00 79.56 175 ALA A C 1
ATOM 1268 O O . ALA A 1 175 ? -8.995 11.984 4.126 1.00 79.56 175 ALA A O 1
ATOM 1269 N N . ASP A 1 176 ? -8.891 10.068 2.953 1.00 82.69 176 ASP A N 1
ATOM 1270 C CA . ASP A 1 176 ? -9.893 9.313 3.706 1.00 82.69 176 ASP A CA 1
ATOM 1271 C C . ASP A 1 176 ? -9.368 8.935 5.093 1.00 82.69 176 ASP A C 1
ATOM 1273 O O . ASP A 1 176 ? -10.028 9.162 6.102 1.00 82.69 176 ASP A O 1
ATOM 1277 N N . LEU A 1 177 ? -8.115 8.481 5.171 1.00 85.56 177 LEU A N 1
ATOM 1278 C CA . LEU A 1 177 ? -7.463 8.147 6.437 1.00 85.56 177 LEU A CA 1
ATOM 1279 C C . LEU A 1 177 ? -7.406 9.350 7.386 1.00 85.56 177 LEU A C 1
ATOM 1281 O O . LEU A 1 177 ? -7.616 9.197 8.585 1.00 85.56 177 LEU A O 1
ATOM 1285 N N . ARG A 1 178 ? -7.206 10.571 6.870 1.00 82.19 178 ARG A N 1
ATOM 1286 C CA . ARG A 1 178 ? -7.266 11.799 7.685 1.00 82.19 178 ARG A CA 1
ATOM 1287 C C . ARG A 1 178 ? -8.666 12.106 8.217 1.00 82.19 178 ARG A C 1
ATOM 1289 O O . ARG A 1 178 ? -8.770 12.647 9.316 1.00 82.19 178 ARG A O 1
ATOM 1296 N N . VAL A 1 179 ? -9.716 11.798 7.452 1.00 78.69 179 VAL A N 1
ATOM 1297 C CA . VAL A 1 179 ? -11.117 11.956 7.889 1.00 78.69 179 VAL A CA 1
ATOM 1298 C C . VAL A 1 179 ? -11.413 11.015 9.054 1.00 78.69 179 VAL A C 1
ATOM 1300 O O . VAL A 1 179 ? -12.043 11.414 10.042 1.00 78.69 179 VAL A O 1
ATOM 1303 N N . GLU A 1 180 ? -10.885 9.797 8.968 1.00 79.88 180 GLU A N 1
ATOM 1304 C CA . GLU A 1 180 ? -10.976 8.806 10.035 1.00 79.88 180 GLU A CA 1
ATOM 1305 C C . GLU A 1 180 ? -9.978 9.059 11.170 1.00 79.88 180 GLU A C 1
ATOM 1307 O O . GLU A 1 180 ? -10.169 8.576 12.275 1.00 79.88 180 GLU A O 1
ATOM 1312 N N . GLY A 1 181 ? -8.940 9.869 10.954 1.00 81.00 181 GLY A N 1
ATOM 1313 C CA . GLY A 1 181 ? -7.878 10.112 11.930 1.00 81.00 181 GLY A CA 1
ATOM 1314 C C . GLY A 1 181 ? -6.881 8.954 12.050 1.00 81.00 181 GLY A C 1
ATOM 1315 O O . GLY A 1 181 ? -6.166 8.877 13.045 1.00 81.00 181 GLY A O 1
ATOM 1316 N N . VAL A 1 182 ? -6.822 8.055 11.070 1.00 86.69 182 VAL A N 1
ATOM 1317 C CA . VAL A 1 182 ? -5.872 6.938 11.020 1.00 86.69 182 VAL A CA 1
ATOM 1318 C C . VAL A 1 182 ? -4.532 7.427 10.475 1.00 86.69 182 VAL A C 1
ATOM 1320 O O . VAL A 1 182 ? -4.474 8.167 9.494 1.00 86.69 182 VAL A O 1
ATOM 1323 N N . VAL A 1 183 ? -3.441 6.998 11.109 1.00 88.75 183 VAL A N 1
ATOM 1324 C CA . VAL A 1 183 ? -2.071 7.322 10.689 1.00 88.75 183 VAL A CA 1
ATOM 1325 C C . VAL A 1 183 ? -1.415 6.086 10.078 1.00 88.75 183 VAL A C 1
ATOM 1327 O O . VAL A 1 183 ? -1.588 4.980 10.595 1.00 88.75 183 VAL A O 1
ATOM 1330 N N . VAL A 1 184 ? -0.668 6.303 8.993 1.00 91.44 184 VAL A N 1
ATOM 1331 C CA . VAL A 1 184 ? 0.179 5.297 8.342 1.00 91.44 184 VAL A CA 1
ATOM 1332 C C . VAL A 1 184 ? 1.618 5.458 8.828 1.00 91.44 184 VAL A C 1
ATOM 1334 O O . VAL A 1 184 ? 2.144 6.570 8.808 1.00 91.44 184 VAL A O 1
ATOM 1337 N N . GLU A 1 185 ? 2.246 4.366 9.253 1.00 90.62 185 GLU A N 1
ATOM 1338 C CA . GLU A 1 185 ? 3.619 4.327 9.766 1.00 90.62 185 GLU A CA 1
ATOM 1339 C C . GLU A 1 185 ? 4.444 3.257 9.034 1.00 90.62 185 GLU A C 1
ATOM 1341 O O . GLU A 1 185 ? 3.932 2.204 8.665 1.00 90.62 185 GLU A O 1
ATOM 1346 N N . GLU A 1 186 ? 5.731 3.520 8.816 1.00 90.81 186 GLU A N 1
ATOM 1347 C CA . GLU A 1 186 ? 6.660 2.565 8.200 1.00 90.81 186 GLU A CA 1
ATOM 1348 C C . GLU A 1 186 ? 7.272 1.633 9.266 1.00 90.81 186 GLU A C 1
ATOM 1350 O O . GLU A 1 186 ? 7.703 2.101 10.322 1.00 90.81 186 GLU A O 1
ATOM 1355 N N . LEU A 1 187 ? 7.352 0.328 8.976 1.00 86.62 187 LEU A N 1
ATOM 1356 C CA . LEU A 1 187 ? 8.002 -0.687 9.824 1.00 86.62 187 LEU A CA 1
ATOM 1357 C C . LEU A 1 187 ? 9.495 -0.879 9.531 1.00 86.62 187 LEU A C 1
ATOM 1359 O O . LEU A 1 187 ? 10.226 -1.417 10.366 1.00 86.62 187 LEU A O 1
ATOM 1363 N N . SER A 1 188 ? 9.942 -0.487 8.336 1.00 84.88 188 SER A N 1
ATOM 1364 C CA . SER A 1 188 ? 11.282 -0.766 7.809 1.00 84.88 188 SER A CA 1
ATOM 1365 C C . SER A 1 188 ? 11.625 -2.265 7.860 1.00 84.88 188 SER A C 1
ATOM 1367 O O . SER A 1 188 ? 12.732 -2.645 8.243 1.00 84.88 188 SER A O 1
ATOM 1369 N N . GLY A 1 189 ? 10.658 -3.107 7.481 1.00 80.19 189 GLY A N 1
ATOM 1370 C CA . GLY A 1 189 ? 10.753 -4.570 7.497 1.00 80.19 189 GLY A CA 1
ATOM 1371 C C . GLY A 1 189 ? 9.838 -5.252 8.522 1.00 80.19 189 GLY A C 1
ATOM 1372 O O . GLY A 1 189 ? 9.679 -4.809 9.661 1.00 80.19 189 GLY A O 1
ATOM 1373 N N . VAL A 1 190 ? 9.234 -6.378 8.123 1.00 83.00 190 VAL A N 1
ATOM 1374 C CA . VAL A 1 190 ? 8.280 -7.140 8.957 1.00 83.00 190 VAL A CA 1
ATOM 1375 C C . VAL A 1 190 ? 8.914 -7.764 10.210 1.00 83.00 190 VAL A C 1
ATOM 1377 O O . VAL A 1 190 ? 8.226 -8.080 11.17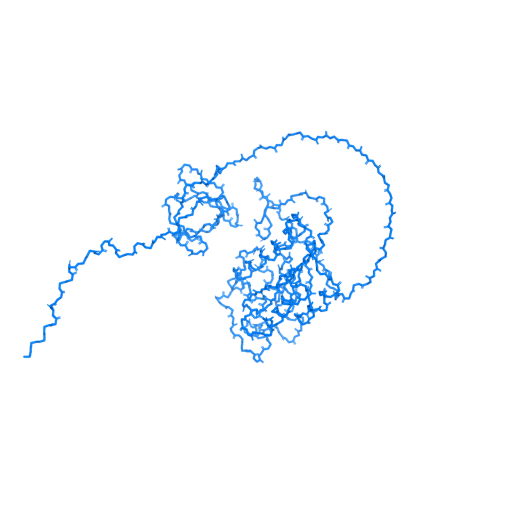8 1.00 83.00 190 VAL A O 1
ATOM 1380 N N . ASP A 1 191 ? 10.232 -7.933 10.232 1.00 84.50 191 ASP A N 1
ATOM 1381 C CA . ASP A 1 191 ? 10.984 -8.443 11.378 1.00 84.50 191 ASP A CA 1
ATOM 1382 C C . ASP A 1 191 ? 11.016 -7.471 12.568 1.00 84.50 191 ASP A C 1
ATOM 1384 O O . ASP A 1 191 ? 11.142 -7.921 13.709 1.00 84.50 191 ASP A O 1
ATOM 1388 N N . ASN A 1 192 ? 10.794 -6.173 12.339 1.00 87.88 192 ASN A N 1
ATOM 1389 C CA . ASN A 1 192 ? 10.668 -5.177 13.408 1.00 87.88 192 ASN A CA 1
ATOM 1390 C C . ASN A 1 192 ? 9.284 -5.176 14.072 1.00 87.88 192 ASN A C 1
ATOM 1392 O O . ASN A 1 192 ? 9.124 -4.629 15.166 1.00 87.88 192 ASN A O 1
ATOM 1396 N N . LEU A 1 193 ? 8.282 -5.803 13.446 1.00 89.38 193 LEU A N 1
ATOM 1397 C CA . LEU A 1 193 ? 6.882 -5.700 13.856 1.00 89.38 193 LEU A CA 1
ATOM 1398 C C . LEU A 1 193 ? 6.666 -6.097 15.321 1.00 89.38 193 LEU A C 1
ATOM 1400 O O . LEU A 1 193 ? 5.951 -5.414 16.044 1.00 89.38 193 LEU A O 1
ATOM 1404 N N . ALA A 1 194 ? 7.310 -7.163 15.798 1.00 89.75 194 ALA A N 1
ATOM 1405 C CA . ALA A 1 194 ? 7.146 -7.605 17.184 1.00 89.75 194 ALA A CA 1
ATOM 1406 C C . ALA A 1 194 ? 7.594 -6.541 18.204 1.00 89.75 194 ALA A C 1
ATOM 1408 O O . ALA A 1 194 ? 6.909 -6.325 19.202 1.00 89.75 194 ALA A O 1
ATOM 1409 N N . ALA A 1 195 ? 8.713 -5.858 17.940 1.00 90.62 195 ALA A N 1
ATOM 1410 C CA . ALA A 1 195 ? 9.219 -4.797 18.806 1.00 90.62 195 ALA A CA 1
ATOM 1411 C C . ALA A 1 195 ? 8.303 -3.565 18.773 1.00 90.62 195 ALA A C 1
ATOM 1413 O O . ALA A 1 195 ? 7.959 -3.028 19.824 1.00 90.62 195 ALA A O 1
ATOM 1414 N N . VAL A 1 196 ? 7.840 -3.182 17.579 1.00 91.62 196 VAL A N 1
ATOM 1415 C CA . VAL A 1 196 ? 6.903 -2.064 17.395 1.00 91.62 196 VAL A CA 1
ATOM 1416 C C . VAL A 1 196 ? 5.585 -2.325 18.129 1.00 91.62 196 VAL A C 1
ATOM 1418 O O . VAL A 1 196 ? 5.070 -1.444 18.813 1.00 91.62 196 VAL A O 1
ATOM 1421 N N . LEU A 1 197 ? 5.049 -3.546 18.061 1.00 94.06 197 LEU A N 1
ATOM 1422 C CA . LEU A 1 197 ? 3.824 -3.906 18.779 1.00 94.06 197 LEU A CA 1
ATOM 1423 C C . LEU A 1 197 ? 4.016 -3.933 20.299 1.00 94.06 197 LEU A C 1
ATOM 1425 O O . LEU A 1 197 ? 3.080 -3.628 21.033 1.00 94.06 197 LEU A O 1
ATOM 1429 N N . ASP A 1 198 ? 5.206 -4.278 20.788 1.00 93.94 198 ASP A N 1
ATOM 1430 C CA . ASP A 1 198 ? 5.516 -4.247 22.220 1.00 93.94 198 ASP A CA 1
ATOM 1431 C C . ASP A 1 198 ? 5.595 -2.824 22.778 1.00 93.94 198 ASP A C 1
ATOM 1433 O O . ASP A 1 198 ? 5.189 -2.589 23.919 1.00 93.94 198 ASP A O 1
ATOM 1437 N N . GLU A 1 199 ? 6.056 -1.869 21.974 1.00 94.19 199 GLU A N 1
ATOM 1438 C CA . GLU A 1 199 ? 6.014 -0.447 22.308 1.00 94.19 199 GLU A CA 1
ATOM 1439 C C . GLU A 1 199 ? 4.588 0.109 22.194 1.00 94.19 199 GLU A C 1
ATOM 1441 O O . GLU A 1 199 ? 4.081 0.750 23.119 1.00 94.19 199 GLU A O 1
ATOM 1446 N N . PHE A 1 200 ? 3.906 -0.200 21.091 1.00 94.44 200 PHE A N 1
ATOM 1447 C CA . PHE A 1 200 ? 2.575 0.317 20.797 1.00 94.44 200 PHE A CA 1
ATOM 1448 C C . PHE A 1 200 ? 1.479 -0.283 21.686 1.00 94.44 200 PHE A C 1
ATOM 1450 O O . PHE A 1 200 ? 0.491 0.398 21.943 1.00 94.44 200 PHE A O 1
ATOM 1457 N N . GLN A 1 201 ? 1.639 -1.526 22.153 1.00 95.69 201 GLN A N 1
ATOM 1458 C CA . GLN A 1 201 ? 0.728 -2.349 22.974 1.00 95.69 201 GLN A CA 1
ATOM 1459 C C . GLN A 1 201 ? -0.749 -2.292 22.525 1.00 95.69 201 GLN A C 1
ATOM 1461 O O . GLN A 1 201 ? -1.577 -1.692 23.213 1.00 95.69 201 GLN A O 1
ATOM 1466 N N . PRO A 1 202 ? -1.106 -2.894 21.377 1.00 95.62 202 PRO A N 1
ATOM 1467 C CA . PRO A 1 202 ? -2.457 -2.834 20.821 1.00 95.62 202 PRO A CA 1
ATOM 1468 C C . PRO A 1 202 ? -3.559 -3.240 21.812 1.00 95.62 202 PRO A C 1
ATOM 1470 O O . PRO A 1 202 ? -3.411 -4.197 22.575 1.00 95.62 202 PRO A O 1
ATOM 1473 N N . THR A 1 203 ? -4.693 -2.542 21.757 1.00 94.50 203 THR A N 1
ATOM 1474 C CA . THR A 1 203 ? -5.911 -2.856 22.527 1.00 94.50 203 THR A CA 1
ATOM 1475 C C . THR A 1 203 ? -7.128 -2.833 21.613 1.00 94.50 203 THR A C 1
ATOM 1477 O O . THR A 1 203 ? -7.040 -2.459 20.442 1.00 94.50 203 THR A O 1
ATOM 1480 N N . ARG A 1 204 ? -8.297 -3.190 22.148 1.00 90.94 204 ARG A N 1
ATOM 1481 C CA . ARG A 1 204 ? -9.564 -3.103 21.415 1.00 90.94 204 ARG A CA 1
ATOM 1482 C C . ARG A 1 204 ? -9.830 -1.691 20.881 1.00 90.94 204 ARG A C 1
ATOM 1484 O O . ARG A 1 204 ? -10.385 -1.558 19.795 1.00 90.94 204 ARG A O 1
ATOM 1491 N N . GLU A 1 205 ? -9.415 -0.672 21.627 1.00 89.19 205 GLU A N 1
ATOM 1492 C CA . GLU A 1 205 ? -9.594 0.745 21.313 1.00 89.19 205 GLU A CA 1
ATOM 1493 C C . GLU A 1 205 ? -8.452 1.318 20.468 1.00 89.19 205 GLU A C 1
ATOM 1495 O O . GLU A 1 205 ? -8.635 2.384 19.889 1.00 89.19 205 GLU A O 1
ATOM 1500 N N . ARG A 1 206 ? -7.293 0.642 20.396 1.00 91.31 206 ARG A N 1
ATOM 1501 C CA . ARG A 1 206 ? -6.122 1.049 19.603 1.00 91.31 206 ARG A CA 1
ATOM 1502 C C . ARG A 1 206 ? -5.563 -0.137 18.821 1.00 91.31 206 ARG A C 1
ATOM 1504 O O . ARG A 1 206 ? -4.698 -0.881 19.281 1.00 91.31 206 ARG A O 1
ATOM 1511 N N . ARG A 1 207 ? -6.114 -0.346 17.634 1.00 95.19 207 ARG A N 1
ATOM 1512 C CA . ARG A 1 207 ? -5.774 -1.496 16.796 1.00 95.19 207 ARG A CA 1
ATOM 1513 C C . ARG A 1 207 ? -4.602 -1.186 15.879 1.00 95.19 207 ARG A C 1
ATOM 1515 O O . ARG A 1 207 ? -4.360 -0.026 15.544 1.00 95.19 207 ARG A O 1
ATOM 1522 N N . VAL A 1 208 ? -3.908 -2.232 15.446 1.00 96.88 208 VAL A N 1
ATOM 1523 C CA . VAL A 1 208 ? -2.850 -2.120 14.438 1.00 96.88 208 VAL A CA 1
ATOM 1524 C C . VAL A 1 208 ? -3.209 -2.967 13.230 1.00 96.88 208 VAL A C 1
ATOM 1526 O O . VAL A 1 208 ? -3.283 -4.190 13.316 1.00 96.88 208 VAL A O 1
ATOM 1529 N N . GLY A 1 209 ? -3.422 -2.307 12.102 1.00 96.75 209 GLY A N 1
ATOM 1530 C CA . GLY A 1 209 ? -3.432 -2.954 10.801 1.00 96.75 209 GLY A CA 1
ATOM 1531 C C . GLY A 1 209 ? -2.015 -2.997 10.238 1.00 96.75 209 GLY A C 1
ATOM 1532 O O . GLY A 1 209 ? -1.297 -2.010 10.349 1.00 96.75 209 GLY A O 1
ATOM 1533 N N . VAL A 1 210 ? -1.598 -4.108 9.639 1.00 96.75 210 VAL A N 1
ATOM 1534 C CA . VAL A 1 210 ? -0.277 -4.259 9.022 1.00 96.75 210 VAL A CA 1
ATOM 1535 C C . VAL A 1 210 ? -0.431 -4.713 7.576 1.00 96.75 210 VAL A C 1
ATOM 1537 O O . VAL A 1 210 ? -1.067 -5.737 7.330 1.00 96.75 210 VAL A O 1
ATOM 1540 N N . LEU A 1 211 ? 0.169 -3.978 6.640 1.00 95.56 211 LEU A N 1
ATOM 1541 C CA . LEU A 1 211 ? 0.284 -4.355 5.232 1.00 95.56 211 LEU A CA 1
ATOM 1542 C C . LEU A 1 211 ? 1.708 -4.836 4.939 1.00 95.56 211 LEU A C 1
ATOM 1544 O O . LEU A 1 211 ? 2.670 -4.115 5.213 1.00 95.56 211 LEU A O 1
ATOM 1548 N N . VAL A 1 212 ? 1.826 -6.039 4.379 1.00 92.31 212 VAL A N 1
ATOM 1549 C CA . VAL A 1 212 ? 3.110 -6.680 4.057 1.00 92.31 212 VAL A CA 1
ATOM 1550 C C . VAL A 1 212 ? 3.171 -7.061 2.578 1.00 92.31 212 VAL A C 1
ATOM 1552 O O . VAL A 1 212 ? 2.182 -7.549 2.013 1.00 92.31 212 VAL A O 1
ATOM 1555 N N . ASP A 1 213 ? 4.342 -6.897 1.968 1.00 88.12 213 ASP A N 1
ATOM 1556 C CA . ASP A 1 213 ? 4.598 -7.334 0.601 1.00 88.12 213 ASP A CA 1
ATOM 1557 C C . ASP A 1 213 ? 4.778 -8.856 0.557 1.00 88.12 213 ASP A C 1
ATOM 1559 O O . ASP A 1 213 ? 5.094 -9.518 1.543 1.00 88.12 213 ASP A O 1
ATOM 1563 N N . HIS A 1 214 ? 4.554 -9.454 -0.611 1.00 86.25 214 HIS A N 1
ATOM 1564 C CA . HIS A 1 214 ? 4.807 -10.871 -0.877 1.00 86.25 214 HIS A CA 1
ATOM 1565 C C . HIS A 1 214 ? 4.256 -11.857 0.174 1.00 86.25 214 HIS A C 1
ATOM 1567 O O . HIS A 1 214 ? 4.867 -12.892 0.480 1.00 86.25 214 HIS A O 1
ATOM 1573 N N . LEU A 1 215 ? 3.073 -11.569 0.722 1.00 85.38 215 LEU A N 1
ATOM 1574 C CA . LEU A 1 215 ? 2.447 -12.409 1.737 1.00 85.38 215 LEU A CA 1
ATOM 1575 C C . LEU A 1 215 ? 1.812 -13.646 1.086 1.00 85.38 215 LEU A C 1
ATOM 1577 O O . LEU A 1 215 ? 0.612 -13.704 0.822 1.00 85.38 215 LEU A O 1
ATOM 1581 N N . VAL A 1 216 ? 2.644 -14.650 0.811 1.00 85.06 216 VAL A N 1
ATOM 1582 C CA . VAL A 1 216 ? 2.248 -15.921 0.193 1.00 85.06 216 VAL A CA 1
ATOM 1583 C C . VAL A 1 216 ? 2.537 -17.102 1.122 1.00 85.06 216 VAL A C 1
ATOM 1585 O O . VAL A 1 216 ? 3.513 -17.068 1.873 1.00 85.06 216 VAL A O 1
ATOM 1588 N N . PRO A 1 217 ? 1.737 -18.186 1.084 1.00 84.62 217 PRO A N 1
ATOM 1589 C CA . PRO A 1 217 ? 1.943 -19.334 1.962 1.00 84.62 217 PRO A CA 1
ATOM 1590 C C . PRO A 1 217 ? 3.372 -19.890 1.898 1.00 84.62 217 PRO A C 1
ATOM 1592 O O . PRO A 1 217 ? 3.867 -20.273 0.838 1.00 84.62 217 PRO A O 1
ATOM 1595 N N . GLY A 1 218 ? 4.032 -19.955 3.056 1.00 84.19 218 GLY A N 1
ATOM 1596 C CA . GLY A 1 218 ? 5.394 -20.475 3.185 1.00 84.19 218 GLY A CA 1
ATOM 1597 C C . GLY A 1 218 ? 6.504 -19.447 2.935 1.00 84.19 218 GLY A C 1
ATOM 1598 O O . GLY A 1 218 ? 7.684 -19.820 3.018 1.00 84.19 218 GLY A O 1
ATOM 1599 N N . SER A 1 219 ? 6.170 -18.177 2.678 1.00 85.75 219 SER A N 1
ATOM 1600 C CA . SER A 1 219 ? 7.143 -17.081 2.629 1.00 85.75 219 SER A CA 1
ATOM 1601 C C . SER A 1 219 ? 7.691 -16.744 4.020 1.00 85.75 219 SER A C 1
ATOM 1603 O O . SER A 1 219 ? 7.252 -17.281 5.045 1.00 85.75 219 SER A O 1
ATOM 1605 N N . LYS A 1 220 ? 8.740 -15.919 4.082 1.00 83.06 220 LYS A N 1
ATOM 1606 C CA . LYS A 1 220 ? 9.277 -15.444 5.366 1.00 83.06 220 LYS A CA 1
ATOM 1607 C C . LYS A 1 220 ? 8.195 -14.618 6.070 1.00 83.06 220 LYS A C 1
ATOM 1609 O O . LYS A 1 220 ? 7.907 -14.857 7.238 1.00 83.06 220 LYS A O 1
ATOM 1614 N N . GLU A 1 221 ? 7.547 -13.750 5.313 1.00 84.38 221 GLU A N 1
ATOM 1615 C CA . GLU A 1 221 ? 6.509 -12.806 5.705 1.00 84.38 221 GLU A CA 1
ATOM 1616 C C . GLU A 1 221 ? 5.302 -13.543 6.290 1.00 84.38 221 GLU A C 1
ATOM 1618 O O . GLU A 1 221 ? 4.845 -13.204 7.381 1.00 84.38 221 GLU A O 1
ATOM 1623 N N . SER A 1 222 ? 4.863 -14.642 5.658 1.00 84.75 222 SER A N 1
ATOM 1624 C CA . SER A 1 222 ? 3.737 -15.435 6.167 1.00 84.75 222 SER A CA 1
ATOM 1625 C C . SER A 1 222 ? 4.037 -16.056 7.531 1.00 84.75 222 SER A C 1
ATOM 1627 O O . SER A 1 222 ? 3.151 -16.143 8.373 1.00 84.75 222 SER A O 1
ATOM 1629 N N . ARG A 1 223 ? 5.290 -16.464 7.788 1.00 87.00 223 ARG A N 1
ATOM 1630 C CA . ARG A 1 223 ? 5.695 -17.004 9.098 1.00 87.00 223 ARG A CA 1
ATOM 1631 C C . ARG A 1 223 ? 5.679 -15.929 10.184 1.00 87.00 223 ARG A C 1
ATOM 1633 O O . ARG A 1 223 ? 5.304 -16.236 11.315 1.00 87.00 223 ARG A O 1
ATOM 1640 N N . PHE A 1 224 ? 6.084 -14.701 9.855 1.00 86.12 224 PHE A N 1
ATOM 1641 C CA . PHE A 1 224 ? 6.044 -13.571 10.787 1.00 86.12 224 PHE A CA 1
ATOM 1642 C C . PHE A 1 224 ? 4.608 -13.148 11.096 1.00 86.12 224 PHE A C 1
ATOM 1644 O O . PHE A 1 224 ? 4.261 -13.039 12.271 1.00 86.12 224 PHE A O 1
ATOM 1651 N N . ALA A 1 225 ? 3.767 -12.995 10.070 1.00 86.19 225 ALA A N 1
ATOM 1652 C CA . ALA A 1 225 ? 2.347 -12.687 10.226 1.00 86.19 225 ALA A CA 1
ATOM 1653 C C . ALA A 1 225 ? 1.665 -13.699 11.159 1.00 86.19 225 ALA A C 1
ATOM 1655 O O . ALA A 1 225 ? 1.102 -13.338 12.190 1.00 86.19 225 ALA A O 1
ATOM 1656 N N . ASP A 1 226 ? 1.835 -14.986 10.867 1.00 88.31 226 ASP A N 1
ATOM 1657 C CA . ASP A 1 226 ? 1.333 -16.095 11.672 1.00 88.31 226 ASP A CA 1
ATOM 1658 C C . ASP A 1 226 ? 1.800 -16.057 13.134 1.00 88.31 226 ASP A C 1
ATOM 1660 O O . ASP A 1 226 ? 1.036 -16.357 14.055 1.00 88.31 226 ASP A O 1
ATOM 1664 N N . ALA A 1 227 ? 3.075 -15.735 13.363 1.00 88.75 227 ALA A N 1
ATOM 1665 C CA . ALA A 1 227 ? 3.637 -15.648 14.705 1.00 88.75 227 ALA A CA 1
ATOM 1666 C C . ALA A 1 227 ? 3.031 -14.483 15.500 1.00 88.75 227 ALA A C 1
ATOM 1668 O O . ALA A 1 227 ? 2.705 -14.659 16.674 1.00 88.75 227 ALA A O 1
ATOM 1669 N N . VAL A 1 228 ? 2.834 -13.326 14.861 1.00 89.06 228 VAL A N 1
ATOM 1670 C CA . VAL A 1 228 ? 2.206 -12.145 15.472 1.00 89.06 228 VAL A CA 1
ATOM 1671 C C . VAL A 1 228 ? 0.736 -12.402 15.784 1.00 89.06 228 VAL A C 1
ATOM 1673 O O . VAL A 1 228 ? 0.303 -12.154 16.910 1.00 89.06 228 VAL A O 1
ATOM 1676 N N . MET A 1 229 ? -0.008 -12.975 14.837 1.00 88.69 229 MET A N 1
ATOM 1677 C CA . MET A 1 229 ? -1.434 -13.276 15.003 1.00 88.69 229 MET A CA 1
ATOM 1678 C C . MET A 1 229 ? -1.695 -14.326 16.095 1.00 88.69 229 MET A C 1
ATOM 1680 O O . MET A 1 229 ? -2.733 -14.288 16.750 1.00 88.69 229 MET A O 1
ATOM 1684 N N . ARG A 1 230 ? -0.752 -15.246 16.345 1.00 91.88 230 ARG A N 1
ATOM 1685 C CA . ARG A 1 230 ? -0.806 -16.184 17.488 1.00 91.88 230 ARG A CA 1
ATOM 1686 C C . ARG A 1 230 ? -0.214 -15.618 18.783 1.00 91.88 230 ARG A C 1
ATOM 1688 O O . ARG A 1 230 ? -0.294 -16.269 19.824 1.00 91.88 230 ARG A O 1
ATOM 1695 N N . GLY A 1 231 ? 0.436 -14.461 18.711 1.00 91.69 231 GLY A N 1
ATOM 1696 C CA . GLY A 1 231 ? 1.106 -13.819 19.831 1.00 91.69 231 GLY A CA 1
ATOM 1697 C C . GLY A 1 231 ? 0.143 -13.091 20.767 1.00 91.69 231 GLY A C 1
ATOM 1698 O O . GLY A 1 231 ? -1.064 -13.022 20.544 1.00 91.69 231 GLY A O 1
ATOM 1699 N N . LYS A 1 232 ? 0.702 -12.483 21.820 1.00 94.00 232 LYS A N 1
ATOM 1700 C CA . LYS A 1 232 ? -0.058 -11.775 22.867 1.00 94.00 232 LYS A CA 1
ATOM 1701 C C . LYS A 1 232 ? -0.937 -10.625 22.347 1.00 94.00 232 LYS A C 1
ATOM 1703 O O . LYS A 1 232 ? -1.929 -10.297 22.986 1.00 94.00 232 LYS A O 1
ATOM 1708 N N . TRP A 1 233 ? -0.590 -10.039 21.199 1.00 94.69 233 TRP A N 1
ATOM 1709 C CA . TRP A 1 233 ? -1.316 -8.918 20.590 1.00 94.69 233 TRP A CA 1
ATOM 1710 C C . TRP A 1 233 ? -2.308 -9.331 19.499 1.00 94.69 233 TRP A C 1
ATOM 1712 O O . TRP A 1 233 ? -3.051 -8.482 19.015 1.00 94.69 233 TRP A O 1
ATOM 1722 N N . GLY A 1 234 ? -2.351 -10.611 19.114 1.00 93.31 234 GLY A N 1
ATOM 1723 C CA . GLY A 1 234 ? -3.067 -11.070 17.918 1.00 93.31 234 GLY A CA 1
ATOM 1724 C C . GLY A 1 234 ? -4.567 -10.757 17.889 1.00 93.31 234 GLY A C 1
ATOM 1725 O O . GLY A 1 234 ? -5.144 -10.638 16.818 1.00 93.31 234 GLY A O 1
ATOM 1726 N N . ALA A 1 235 ? -5.203 -10.546 19.046 1.00 94.06 235 ALA A N 1
ATOM 1727 C CA . ALA A 1 235 ? -6.612 -10.145 19.127 1.00 94.06 235 ALA A CA 1
ATOM 1728 C C . ALA A 1 235 ? -6.887 -8.699 18.659 1.00 94.06 235 ALA A C 1
ATOM 1730 O O . ALA A 1 235 ? -8.040 -8.322 18.455 1.00 94.06 235 ALA A O 1
ATOM 1731 N N . HIS A 1 236 ? -5.848 -7.870 18.545 1.00 95.94 236 HIS A N 1
ATOM 1732 C CA . HIS A 1 236 ? -5.939 -6.433 18.252 1.00 95.94 236 HIS A CA 1
ATOM 1733 C C . HIS A 1 236 ? -5.023 -6.010 17.096 1.00 95.94 236 HIS A C 1
ATOM 1735 O O . HIS A 1 236 ? -4.845 -4.816 16.838 1.00 95.94 236 HIS A O 1
ATOM 1741 N N . VAL A 1 237 ? -4.450 -6.993 16.405 1.00 96.56 237 VAL A N 1
ATOM 1742 C CA . VAL A 1 237 ? -3.592 -6.811 15.242 1.00 96.56 237 VAL A CA 1
ATOM 1743 C C . VAL A 1 237 ? -4.207 -7.576 14.084 1.00 96.56 237 VAL A C 1
ATOM 1745 O O . VAL A 1 237 ? -4.650 -8.705 14.268 1.00 96.56 237 VAL A O 1
ATOM 1748 N N . LEU A 1 238 ? -4.212 -6.971 12.904 1.00 96.12 238 LEU A N 1
ATOM 1749 C CA . LEU A 1 238 ? -4.546 -7.645 11.659 1.00 96.12 238 LEU A CA 1
ATOM 1750 C C . LEU A 1 238 ? -3.358 -7.509 10.715 1.00 96.12 238 LEU A C 1
ATOM 1752 O O . LEU A 1 238 ? -2.978 -6.394 10.369 1.00 96.12 238 LEU A O 1
ATOM 1756 N N . VAL A 1 239 ? -2.778 -8.635 10.306 1.00 95.19 239 VAL A N 1
ATOM 1757 C CA . VAL A 1 239 ? -1.722 -8.661 9.292 1.00 95.19 239 VAL A CA 1
ATOM 1758 C C . VAL A 1 239 ? -2.316 -9.161 7.989 1.00 95.19 239 VAL A C 1
ATOM 1760 O O . VAL A 1 239 ? -2.759 -10.307 7.905 1.00 95.19 239 VAL A O 1
ATOM 1763 N N . VAL A 1 240 ? -2.293 -8.309 6.972 1.00 94.25 240 VAL A N 1
ATOM 1764 C CA . VAL A 1 240 ? -2.659 -8.666 5.606 1.00 94.25 240 VAL A CA 1
ATOM 1765 C C . VAL A 1 240 ? -1.500 -8.362 4.665 1.00 94.25 240 VAL A C 1
ATOM 1767 O O . VAL A 1 240 ? -0.504 -7.741 5.035 1.00 94.25 240 VAL A O 1
ATOM 1770 N N . GLY A 1 241 ? -1.618 -8.803 3.423 1.00 91.62 241 GLY A N 1
ATOM 1771 C CA . GLY A 1 241 ? -0.607 -8.529 2.420 1.00 91.62 241 GLY A CA 1
ATOM 1772 C C . GLY A 1 241 ? -1.070 -8.905 1.031 1.00 91.62 241 GLY A C 1
ATOM 1773 O O . GLY A 1 241 ? -2.182 -9.405 0.844 1.00 91.62 241 GLY A O 1
ATOM 1774 N N . HIS A 1 242 ? -0.207 -8.662 0.059 1.00 92.94 242 HIS A N 1
ATOM 1775 C CA . HIS A 1 242 ? -0.498 -8.897 -1.350 1.00 92.94 242 HIS A CA 1
ATOM 1776 C C . HIS A 1 242 ? 0.505 -9.865 -1.988 1.00 92.94 242 HIS A C 1
ATOM 1778 O O . HIS A 1 242 ? 1.626 -10.013 -1.499 1.00 92.94 242 HIS A O 1
ATOM 1784 N N . PRO A 1 243 ? 0.146 -10.522 -3.107 1.00 90.88 243 PRO A N 1
ATOM 1785 C CA . PRO A 1 243 ? 1.008 -11.530 -3.729 1.00 90.88 243 PRO A CA 1
ATOM 1786 C C . PRO A 1 243 ? 2.226 -10.938 -4.453 1.00 90.88 243 PRO A C 1
ATOM 1788 O O . PRO A 1 243 ? 3.122 -11.677 -4.868 1.00 90.88 243 PRO A O 1
ATOM 1791 N N . PHE A 1 244 ? 2.256 -9.619 -4.649 1.00 93.69 244 PHE A N 1
ATOM 1792 C CA . PHE A 1 244 ? 3.319 -8.942 -5.380 1.00 93.69 244 PHE A CA 1
ATOM 1793 C C . PHE A 1 244 ? 4.658 -9.030 -4.660 1.00 93.69 244 PHE A C 1
ATOM 1795 O O . PHE A 1 244 ? 4.704 -9.053 -3.436 1.00 93.69 244 PHE A O 1
ATOM 1802 N N . VAL A 1 245 ? 5.748 -9.091 -5.429 1.00 91.00 245 VAL A N 1
ATOM 1803 C CA . VAL A 1 245 ? 7.112 -9.118 -4.866 1.00 91.00 245 VAL A CA 1
ATOM 1804 C C . VAL A 1 245 ? 7.464 -7.796 -4.191 1.00 91.00 245 VAL A C 1
ATOM 1806 O O . VAL A 1 245 ? 8.203 -7.795 -3.218 1.00 91.00 245 VAL A O 1
ATOM 1809 N N . ASP A 1 246 ? 6.939 -6.700 -4.731 1.00 93.69 246 ASP A N 1
ATOM 1810 C CA . ASP A 1 246 ? 7.090 -5.354 -4.198 1.00 93.69 246 ASP A CA 1
ATOM 1811 C C . ASP A 1 246 ? 5.869 -4.525 -4.604 1.00 93.69 246 ASP A C 1
ATOM 1813 O O . ASP A 1 246 ? 5.286 -4.756 -5.677 1.00 93.69 246 ASP A O 1
ATOM 1817 N N . VAL A 1 247 ? 5.516 -3.528 -3.798 1.00 95.62 247 VAL A N 1
ATOM 1818 C CA . VAL A 1 247 ? 4.400 -2.612 -4.060 1.00 95.62 247 VAL A CA 1
ATOM 1819 C C . VAL A 1 247 ? 4.423 -1.955 -5.444 1.00 95.62 247 VAL A C 1
ATOM 1821 O O . VAL A 1 247 ? 3.365 -1.634 -5.984 1.00 95.62 247 VAL A O 1
ATOM 1824 N N . TRP A 1 248 ? 5.584 -1.800 -6.096 1.00 97.56 248 TRP A N 1
ATOM 1825 C CA . TRP A 1 248 ? 5.653 -1.303 -7.481 1.00 97.56 248 TRP A CA 1
ATOM 1826 C C . TRP A 1 248 ? 4.764 -2.109 -8.433 1.00 97.56 248 TRP A C 1
ATOM 1828 O O . TRP A 1 248 ? 4.105 -1.538 -9.303 1.00 97.56 248 TRP A O 1
ATOM 1838 N N . GLN A 1 249 ? 4.727 -3.430 -8.252 1.00 96.94 249 GLN A N 1
ATOM 1839 C CA . GLN A 1 249 ? 3.977 -4.350 -9.101 1.00 96.94 249 GLN A CA 1
ATOM 1840 C C . GLN A 1 249 ? 2.458 -4.259 -8.878 1.00 96.94 249 GLN A C 1
ATOM 1842 O O . GLN A 1 249 ? 1.703 -4.680 -9.751 1.00 96.94 249 GLN A O 1
ATOM 1847 N N . SER A 1 250 ? 2.007 -3.646 -7.778 1.00 96.94 250 SER A N 1
ATOM 1848 C CA . SER A 1 250 ? 0.585 -3.363 -7.542 1.00 96.94 250 SER A CA 1
ATOM 184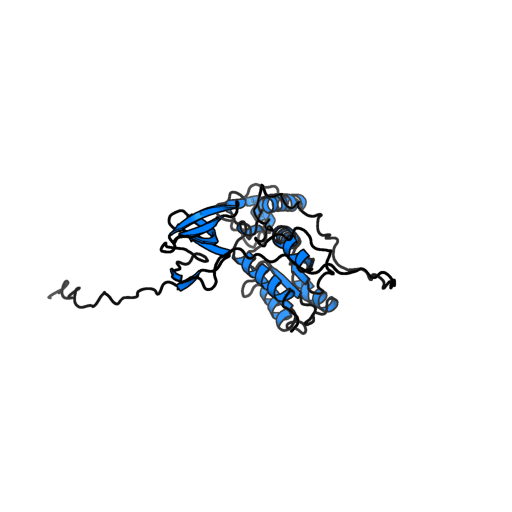9 C C . SER A 1 250 ? 0.018 -2.276 -8.462 1.00 96.94 250 SER A C 1
ATOM 1851 O O . SER A 1 250 ? -1.197 -2.131 -8.572 1.00 96.94 250 SER A O 1
ATOM 1853 N N . VAL A 1 251 ? 0.868 -1.494 -9.136 1.00 98.00 251 VAL A N 1
ATOM 1854 C CA . VAL A 1 251 ? 0.421 -0.523 -10.137 1.00 98.00 251 VAL A CA 1
ATOM 1855 C C . VAL A 1 251 ? 0.137 -1.259 -11.440 1.00 98.00 251 VAL A C 1
ATOM 1857 O O . VAL A 1 251 ? 1.013 -1.948 -11.968 1.00 98.00 251 VAL A O 1
ATOM 1860 N N . LYS A 1 252 ? -1.058 -1.063 -12.010 1.00 97.00 252 LYS A N 1
ATOM 1861 C CA . LYS A 1 252 ? -1.457 -1.722 -13.261 1.00 97.00 252 LYS A CA 1
ATOM 1862 C C . LYS A 1 252 ? -0.410 -1.484 -14.358 1.00 97.00 252 LYS A C 1
ATOM 1864 O O . LYS A 1 252 ? -0.127 -0.319 -14.666 1.00 97.00 252 LYS A O 1
ATOM 1869 N N . PRO A 1 253 ? 0.112 -2.528 -15.033 1.00 97.31 253 PRO A N 1
ATOM 1870 C CA . PRO A 1 253 ? 1.181 -2.400 -16.030 1.00 97.31 253 PRO A CA 1
ATOM 1871 C C . PRO A 1 253 ? 0.910 -1.331 -17.099 1.00 97.31 253 PRO A C 1
ATOM 1873 O O . PRO A 1 253 ? 1.794 -0.551 -17.463 1.00 97.31 253 PRO A O 1
ATOM 1876 N N . ALA A 1 254 ? -0.341 -1.226 -17.556 1.00 96.38 254 ALA A N 1
ATOM 1877 C CA . ALA A 1 254 ? -0.747 -0.265 -18.579 1.00 96.38 254 ALA A CA 1
ATOM 1878 C C . ALA A 1 254 ? -0.476 1.199 -18.182 1.00 96.38 254 ALA A C 1
ATOM 1880 O O . ALA A 1 254 ? -0.238 2.040 -19.050 1.00 96.38 254 ALA A O 1
ATOM 1881 N N . ARG A 1 255 ? -0.458 1.515 -16.880 1.00 96.44 255 ARG A N 1
ATOM 1882 C CA . ARG A 1 255 ? -0.187 2.863 -16.353 1.00 96.44 255 ARG A CA 1
ATOM 1883 C C . ARG A 1 255 ? 1.238 3.320 -16.593 1.00 96.44 255 ARG A C 1
ATOM 1885 O O . ARG A 1 255 ? 1.478 4.512 -16.751 1.00 96.44 255 ARG A O 1
ATOM 1892 N N . VAL A 1 256 ? 2.161 2.372 -16.663 1.00 94.75 256 VAL A N 1
ATOM 1893 C CA . VAL A 1 256 ? 3.581 2.614 -16.923 1.00 94.75 256 VAL A CA 1
ATOM 1894 C C . VAL A 1 256 ? 3.980 2.220 -18.349 1.00 94.75 256 VAL A C 1
ATOM 1896 O O . VAL A 1 256 ? 5.163 2.142 -18.665 1.00 94.75 256 VAL A O 1
ATOM 1899 N N . GLY A 1 257 ? 2.995 2.028 -19.237 1.00 94.81 257 GLY A N 1
ATOM 1900 C CA . GLY A 1 257 ? 3.216 1.700 -20.648 1.00 94.81 257 GLY A CA 1
ATOM 1901 C C . GLY A 1 257 ? 3.604 0.242 -20.896 1.00 94.81 257 GLY A C 1
ATOM 1902 O O . GLY A 1 257 ? 4.170 -0.070 -21.942 1.00 94.81 257 GLY A O 1
ATOM 1903 N N . LEU A 1 258 ? 3.316 -0.649 -19.947 1.00 95.69 258 LEU A N 1
ATOM 1904 C CA . LEU A 1 258 ? 3.643 -2.068 -20.023 1.00 95.69 258 LEU A CA 1
ATOM 1905 C C . LEU A 1 258 ? 2.395 -2.902 -20.312 1.00 95.69 258 LEU A C 1
ATOM 1907 O O . LEU A 1 258 ? 1.285 -2.558 -19.916 1.00 95.69 258 LEU A O 1
ATOM 1911 N N . ARG A 1 259 ? 2.585 -4.041 -20.984 1.00 95.62 259 ARG A N 1
ATOM 1912 C CA . ARG A 1 259 ? 1.535 -5.069 -21.100 1.00 95.62 259 ARG A CA 1
ATOM 1913 C C . ARG A 1 259 ? 1.468 -5.948 -19.854 1.00 95.62 259 ARG A C 1
ATOM 1915 O O . ARG A 1 259 ? 0.388 -6.347 -19.448 1.00 95.62 259 ARG A O 1
ATOM 1922 N N . ALA A 1 260 ? 2.624 -6.235 -19.271 1.00 96.12 260 ALA A N 1
ATOM 1923 C CA . ALA A 1 260 ? 2.794 -6.971 -18.029 1.00 96.12 260 ALA A CA 1
ATOM 1924 C C . ALA A 1 260 ? 4.117 -6.537 -17.389 1.00 96.12 260 ALA A C 1
ATOM 1926 O O . ALA A 1 260 ? 5.031 -6.099 -18.096 1.00 96.12 260 ALA A O 1
ATOM 1927 N N . TRP A 1 261 ? 4.224 -6.664 -16.068 1.00 97.44 261 TRP A N 1
ATOM 1928 C CA . TRP A 1 261 ? 5.487 -6.448 -15.368 1.00 97.44 261 TRP A CA 1
ATOM 1929 C C . TRP A 1 261 ? 6.533 -7.501 -15.778 1.00 97.44 261 TRP A C 1
ATOM 1931 O O . TRP A 1 261 ? 6.184 -8.680 -15.904 1.00 97.44 261 TRP A O 1
ATOM 1941 N N . PRO A 1 262 ? 7.810 -7.121 -15.980 1.00 96.31 262 PRO A N 1
ATOM 1942 C CA . PRO A 1 262 ? 8.882 -8.082 -16.211 1.00 96.31 262 PRO A CA 1
ATOM 1943 C C . PRO A 1 262 ? 9.010 -9.077 -15.054 1.00 96.31 262 PRO A C 1
ATOM 1945 O O . PRO A 1 262 ? 8.922 -8.712 -13.884 1.00 96.31 262 PRO A O 1
ATOM 1948 N N . THR A 1 263 ? 9.260 -10.345 -15.376 1.00 95.38 263 THR A N 1
ATOM 1949 C CA . THR A 1 263 ? 9.595 -11.352 -14.364 1.00 95.38 263 THR A CA 1
ATOM 1950 C C . THR A 1 263 ? 11.082 -11.274 -14.044 1.00 95.38 263 THR A C 1
ATOM 1952 O O . THR A 1 263 ? 11.917 -11.544 -14.906 1.00 95.38 263 THR A O 1
ATOM 1955 N N . ILE A 1 264 ? 11.410 -10.925 -12.801 1.00 94.88 264 ILE A N 1
ATOM 1956 C CA . ILE A 1 264 ? 12.791 -10.827 -12.327 1.00 94.88 264 ILE A CA 1
ATOM 1957 C C . ILE A 1 264 ? 13.168 -12.109 -11.567 1.00 94.88 264 ILE A C 1
ATOM 1959 O O . ILE A 1 264 ? 12.435 -12.518 -10.662 1.00 94.88 264 ILE A O 1
ATOM 1963 N N . PRO A 1 265 ? 14.283 -12.780 -11.914 1.00 91.38 265 PRO A N 1
ATOM 1964 C CA . PRO A 1 265 ? 14.792 -13.913 -11.148 1.00 91.38 265 PRO A CA 1
ATOM 1965 C C . PRO A 1 265 ? 15.050 -13.549 -9.682 1.00 91.38 265 PRO A C 1
ATOM 1967 O O . PRO A 1 265 ? 15.620 -12.503 -9.394 1.00 91.38 265 PRO A O 1
ATOM 1970 N N . ARG A 1 266 ? 14.733 -14.460 -8.754 1.00 87.56 266 ARG A N 1
ATOM 1971 C CA . ARG A 1 266 ? 14.903 -14.247 -7.298 1.00 87.56 266 ARG A CA 1
ATOM 1972 C C . ARG A 1 266 ? 16.345 -13.974 -6.847 1.00 87.56 266 ARG A C 1
ATOM 1974 O O . ARG A 1 266 ? 16.553 -13.535 -5.726 1.00 87.56 266 ARG A O 1
ATOM 1981 N N . SER A 1 267 ? 17.337 -14.285 -7.682 1.00 91.31 267 SER A N 1
ATOM 1982 C CA . SER A 1 267 ? 18.752 -14.011 -7.406 1.00 91.31 267 SER A CA 1
ATOM 1983 C C . SER A 1 267 ? 19.154 -12.558 -7.672 1.00 91.31 267 SER A C 1
ATOM 1985 O O . SER A 1 267 ? 20.298 -12.196 -7.415 1.00 91.31 267 SER A O 1
ATOM 1987 N N . ILE A 1 268 ? 18.259 -11.756 -8.249 1.00 91.25 268 ILE A N 1
ATOM 1988 C CA . ILE A 1 268 ? 18.483 -10.352 -8.582 1.00 91.25 268 ILE A CA 1
ATOM 1989 C C . ILE A 1 268 ? 17.635 -9.513 -7.628 1.00 91.25 268 ILE A C 1
ATOM 1991 O O . ILE A 1 268 ? 16.476 -9.844 -7.379 1.00 91.25 268 ILE A O 1
ATOM 1995 N N . GLU A 1 269 ? 18.208 -8.430 -7.100 1.00 93.31 269 GLU A N 1
ATOM 1996 C CA . GLU A 1 269 ? 17.433 -7.435 -6.356 1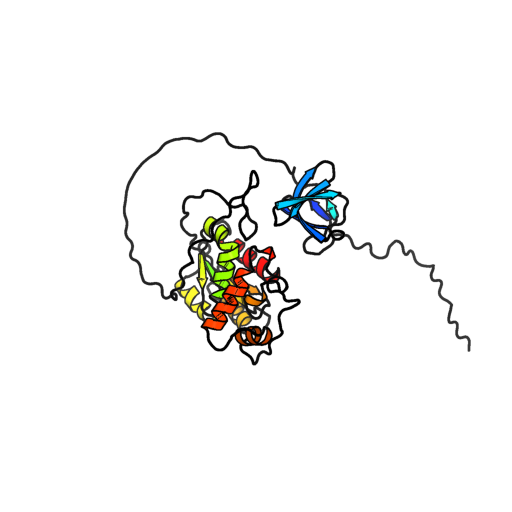.00 93.31 269 GLU A CA 1
ATOM 1997 C C . GLU A 1 269 ? 16.317 -6.904 -7.263 1.00 93.31 269 GLU A C 1
ATOM 1999 O O . GLU A 1 269 ? 16.560 -6.480 -8.397 1.00 93.31 269 GLU A O 1
ATOM 2004 N N . TRP A 1 270 ? 15.076 -7.012 -6.796 1.00 95.31 270 TRP A N 1
ATOM 2005 C CA . TRP A 1 270 ? 13.916 -6.915 -7.669 1.00 95.31 270 TRP A CA 1
ATOM 2006 C C . TRP A 1 270 ? 13.761 -5.518 -8.289 1.00 95.31 270 TRP A C 1
ATOM 2008 O O . TRP A 1 270 ? 13.516 -5.426 -9.493 1.00 95.31 270 TRP A O 1
ATOM 2018 N N . LYS A 1 271 ? 13.980 -4.432 -7.531 1.00 95.81 271 LYS A N 1
ATOM 2019 C CA . LYS A 1 271 ? 13.837 -3.047 -8.023 1.00 95.81 271 LYS A CA 1
ATOM 2020 C C . LYS A 1 271 ? 14.877 -2.721 -9.089 1.00 95.81 271 LYS A C 1
ATOM 2022 O O . LYS A 1 271 ? 14.528 -2.211 -10.155 1.00 95.81 271 LYS A O 1
ATOM 2027 N N . ALA A 1 272 ? 16.137 -3.067 -8.847 1.00 96.31 272 ALA A N 1
ATOM 2028 C CA . ALA A 1 272 ? 17.212 -2.931 -9.818 1.00 96.31 272 ALA A CA 1
ATOM 2029 C C . ALA A 1 272 ? 16.943 -3.779 -11.067 1.00 96.31 272 ALA A C 1
ATOM 2031 O O . ALA A 1 272 ? 17.126 -3.290 -12.181 1.00 96.31 272 ALA A O 1
ATOM 2032 N N . GLY A 1 273 ? 16.439 -5.007 -10.903 1.00 97.31 273 GLY A N 1
ATOM 2033 C CA . GLY A 1 273 ? 16.058 -5.879 -12.014 1.00 97.31 273 GLY A CA 1
ATOM 2034 C C . GLY A 1 273 ? 14.937 -5.297 -12.879 1.00 97.31 273 GLY A C 1
ATOM 2035 O O . GLY A 1 273 ? 15.030 -5.330 -14.107 1.00 97.31 273 GLY A O 1
ATOM 2036 N N . ILE A 1 274 ? 13.905 -4.707 -12.267 1.00 97.88 274 ILE A N 1
ATOM 2037 C CA . ILE A 1 274 ? 12.842 -3.998 -12.992 1.00 97.88 274 ILE A CA 1
ATOM 2038 C C . ILE A 1 274 ? 13.412 -2.804 -13.750 1.00 97.88 274 ILE A C 1
ATOM 2040 O O . ILE A 1 274 ? 13.173 -2.675 -14.950 1.00 97.88 274 ILE A O 1
ATOM 2044 N N . CYS A 1 275 ? 14.198 -1.951 -13.092 1.00 97.88 275 CYS A N 1
ATOM 2045 C CA . CYS A 1 275 ? 14.814 -0.808 -13.757 1.00 97.88 275 CYS A CA 1
ATOM 2046 C C . CYS A 1 275 ? 15.702 -1.249 -14.929 1.00 97.88 275 CYS A C 1
ATOM 2048 O O . CYS A 1 275 ? 15.587 -0.691 -16.018 1.00 97.88 275 CYS A O 1
ATOM 2050 N N . GLN A 1 276 ? 16.517 -2.290 -14.754 1.00 97.44 276 GLN A N 1
ATOM 2051 C CA . GLN A 1 276 ? 17.333 -2.868 -15.820 1.00 97.44 276 GLN A CA 1
ATOM 2052 C C . GLN A 1 276 ? 16.470 -3.345 -16.998 1.00 97.44 276 GLN A C 1
ATOM 2054 O O . GLN A 1 276 ? 16.754 -2.997 -18.144 1.00 97.44 276 GLN A O 1
ATOM 2059 N N . ALA A 1 277 ? 15.398 -4.098 -16.731 1.00 96.88 277 ALA A N 1
ATOM 2060 C CA . ALA A 1 277 ? 14.493 -4.612 -17.760 1.00 96.88 277 ALA A CA 1
ATOM 2061 C C . ALA A 1 277 ? 13.772 -3.494 -18.533 1.00 96.88 277 ALA A C 1
ATOM 2063 O O . ALA A 1 277 ? 13.480 -3.646 -19.719 1.00 96.88 277 ALA A O 1
ATOM 2064 N N . LEU A 1 278 ? 13.505 -2.365 -17.875 1.00 96.56 278 LEU A N 1
ATOM 2065 C CA . LEU A 1 278 ? 12.861 -1.192 -18.468 1.00 96.56 278 LEU A CA 1
ATOM 2066 C C . LEU A 1 278 ? 13.855 -0.185 -19.074 1.00 96.56 278 LEU A C 1
ATOM 2068 O O . LEU A 1 278 ? 13.434 0.848 -19.601 1.00 96.56 278 LEU A O 1
ATOM 2072 N N . GLY A 1 279 ? 15.160 -0.470 -19.018 1.00 97.19 279 GLY A N 1
ATOM 2073 C CA . GLY A 1 279 ? 16.212 0.417 -19.516 1.00 97.19 279 GLY A CA 1
ATOM 2074 C C . GLY A 1 279 ? 16.360 1.709 -18.706 1.00 97.19 279 GLY A C 1
ATOM 2075 O O . GLY A 1 279 ? 16.729 2.747 -19.255 1.00 97.19 279 GLY A O 1
ATOM 2076 N N . TRP A 1 280 ? 16.022 1.681 -17.417 1.00 97.62 280 TRP A N 1
ATOM 2077 C CA . TRP A 1 280 ? 16.141 2.813 -16.501 1.00 97.62 280 TRP A CA 1
ATOM 2078 C C . TRP A 1 280 ? 17.450 2.748 -15.696 1.00 97.62 280 TRP A C 1
ATOM 2080 O O . TRP A 1 280 ? 17.977 1.655 -15.451 1.00 97.62 280 TRP A O 1
ATOM 2090 N N . PRO A 1 281 ? 17.982 3.905 -15.257 1.00 97.56 281 PRO A N 1
ATOM 2091 C CA . PRO A 1 281 ? 19.086 3.946 -14.300 1.00 97.56 281 PRO A CA 1
ATOM 2092 C C . PRO A 1 281 ? 18.778 3.120 -13.041 1.00 97.56 281 PRO A C 1
ATOM 2094 O O . PRO A 1 281 ? 17.631 3.075 -12.595 1.00 97.56 281 PRO A O 1
ATOM 2097 N N . HIS A 1 282 ? 19.794 2.447 -12.496 1.00 96.38 282 HIS A N 1
ATOM 2098 C CA . HIS A 1 282 ? 19.666 1.539 -11.345 1.00 96.38 282 HIS A CA 1
ATOM 2099 C C . HIS A 1 282 ? 20.989 1.310 -10.599 1.00 96.38 282 HIS A C 1
ATOM 2101 O O . HIS A 1 282 ? 21.140 0.307 -9.906 1.00 96.38 282 HIS A O 1
ATOM 2107 N N . ALA A 1 283 ? 21.972 2.198 -10.773 1.00 94.25 283 ALA A N 1
ATOM 2108 C CA . ALA A 1 283 ? 23.283 2.024 -10.149 1.00 94.25 283 ALA A CA 1
ATOM 2109 C C . ALA A 1 283 ? 23.279 2.500 -8.690 1.00 94.25 283 ALA A C 1
ATOM 2111 O O . ALA A 1 283 ? 23.996 1.954 -7.854 1.00 94.25 283 ALA A O 1
ATOM 2112 N N . GLU A 1 284 ? 22.457 3.506 -8.385 1.00 94.75 284 GLU A N 1
ATOM 2113 C CA . GLU A 1 284 ? 22.385 4.131 -7.067 1.00 94.75 284 GLU A CA 1
ATOM 2114 C C . GLU A 1 284 ? 20.969 4.078 -6.484 1.00 94.75 284 GLU A C 1
ATOM 2116 O O . GLU A 1 284 ? 19.972 4.034 -7.207 1.00 94.75 284 GLU A O 1
ATOM 2121 N N . GLN A 1 285 ? 20.846 4.196 -5.158 1.00 92.25 285 GLN A N 1
ATOM 2122 C CA . GLN A 1 285 ? 19.531 4.316 -4.512 1.00 92.25 285 GLN A CA 1
ATOM 2123 C C . GLN A 1 285 ? 18.725 5.518 -5.028 1.00 92.25 285 GLN A C 1
ATOM 2125 O O . GLN A 1 285 ? 17.500 5.452 -5.120 1.00 92.25 285 GLN A O 1
ATOM 2130 N N . ALA A 1 286 ? 19.402 6.604 -5.417 1.00 94.88 286 ALA A N 1
ATOM 2131 C CA . ALA A 1 286 ? 18.756 7.765 -6.021 1.00 94.88 286 ALA A CA 1
ATOM 2132 C C . ALA A 1 286 ? 18.070 7.423 -7.355 1.00 94.88 286 ALA A C 1
ATOM 2134 O O . ALA A 1 286 ? 17.047 8.021 -7.691 1.00 94.88 286 ALA A O 1
ATOM 2135 N N . ASP A 1 287 ? 18.589 6.450 -8.103 1.00 96.06 287 ASP A N 1
ATOM 2136 C CA . ASP A 1 287 ? 17.963 5.981 -9.336 1.00 96.06 287 ASP A CA 1
ATOM 2137 C C . ASP A 1 287 ? 16.692 5.183 -9.049 1.00 96.06 287 ASP A C 1
ATOM 2139 O O . ASP A 1 287 ? 15.658 5.429 -9.672 1.00 96.06 287 ASP A O 1
ATOM 2143 N N . ILE A 1 288 ? 16.737 4.303 -8.046 1.00 96.75 288 ILE A N 1
ATOM 2144 C CA . ILE A 1 288 ? 15.567 3.548 -7.582 1.00 96.75 288 ILE A CA 1
ATOM 2145 C C . ILE A 1 288 ? 14.474 4.498 -7.081 1.00 96.75 288 ILE A C 1
ATOM 2147 O O . ILE A 1 288 ? 13.309 4.346 -7.447 1.00 96.75 288 ILE A O 1
ATOM 2151 N N . ALA A 1 289 ? 14.843 5.535 -6.327 1.00 94.31 289 ALA A N 1
ATOM 2152 C CA . ALA A 1 289 ? 13.904 6.559 -5.879 1.00 94.31 289 ALA A CA 1
ATOM 2153 C C . ALA A 1 289 ? 13.264 7.314 -7.060 1.00 94.31 289 ALA A C 1
ATOM 2155 O O . ALA A 1 289 ? 12.054 7.534 -7.072 1.00 94.31 289 ALA A O 1
ATOM 2156 N N . ARG A 1 290 ? 14.040 7.680 -8.093 1.00 97.50 290 ARG A N 1
ATOM 2157 C CA . ARG A 1 290 ? 13.505 8.323 -9.312 1.00 97.50 290 ARG A CA 1
ATOM 2158 C C . ARG A 1 290 ? 12.567 7.401 -10.086 1.00 97.50 290 ARG A C 1
ATOM 2160 O O . ARG A 1 290 ? 11.539 7.865 -10.581 1.00 97.50 290 ARG A O 1
ATOM 2167 N N . ALA A 1 291 ? 12.904 6.118 -10.190 1.00 97.94 291 ALA A N 1
ATOM 2168 C CA . ALA A 1 291 ? 12.048 5.116 -10.814 1.00 97.94 291 ALA A CA 1
ATOM 2169 C C . ALA A 1 291 ? 10.723 4.968 -10.054 1.00 97.94 291 ALA A C 1
ATOM 2171 O O . ALA A 1 291 ? 9.661 5.009 -10.679 1.00 97.94 291 ALA A O 1
ATOM 2172 N N . TRP A 1 292 ? 10.765 4.926 -8.719 1.00 98.00 292 TRP A N 1
ATOM 2173 C CA . TRP A 1 292 ? 9.552 4.924 -7.908 1.00 98.00 292 TRP A CA 1
ATOM 2174 C C . TRP A 1 292 ? 8.707 6.180 -8.130 1.00 98.00 292 TRP A C 1
ATOM 2176 O O . TRP A 1 292 ? 7.530 6.069 -8.455 1.00 98.00 292 TRP A O 1
ATOM 2186 N N . GLN A 1 293 ? 9.298 7.377 -8.067 1.00 98.06 293 GLN A N 1
ATOM 2187 C CA . GLN A 1 293 ? 8.560 8.624 -8.307 1.00 98.06 293 GLN A CA 1
ATOM 2188 C C . GLN A 1 293 ? 7.929 8.670 -9.707 1.00 98.06 293 GLN A C 1
ATOM 2190 O O . GLN A 1 293 ? 6.813 9.169 -9.880 1.00 98.06 293 GLN A O 1
ATOM 2195 N N . ARG A 1 294 ? 8.603 8.101 -10.715 1.00 97.38 294 ARG A N 1
ATOM 2196 C CA . ARG A 1 294 ? 8.054 7.945 -12.066 1.00 97.38 294 ARG A CA 1
ATOM 2197 C C . ARG A 1 294 ? 6.820 7.038 -12.083 1.00 97.38 294 ARG A C 1
ATOM 2199 O O . ARG A 1 294 ? 5.840 7.405 -12.734 1.00 97.38 294 ARG A O 1
ATOM 2206 N N . ILE A 1 295 ? 6.868 5.890 -11.402 1.00 98.00 295 ILE A N 1
ATOM 2207 C CA . ILE A 1 295 ? 5.753 4.933 -11.287 1.00 98.00 295 ILE A CA 1
ATOM 2208 C C . ILE A 1 295 ? 4.600 5.561 -10.500 1.00 98.00 295 ILE A C 1
ATOM 2210 O O . ILE A 1 295 ? 3.491 5.682 -11.023 1.00 98.00 295 ILE A O 1
ATOM 2214 N N . LEU A 1 296 ? 4.879 6.046 -9.287 1.00 97.62 296 LEU A N 1
ATOM 2215 C CA . LEU A 1 296 ? 3.913 6.689 -8.404 1.00 97.62 296 LEU A CA 1
ATOM 2216 C C . LEU A 1 296 ? 3.214 7.850 -9.114 1.00 97.62 296 LEU A C 1
ATOM 2218 O O . LEU A 1 296 ? 2.001 8.001 -9.000 1.00 97.62 296 LEU A O 1
ATOM 2222 N N . GLY A 1 297 ? 3.936 8.644 -9.913 1.00 96.12 297 GLY A N 1
ATOM 2223 C CA . GLY A 1 297 ? 3.385 9.728 -10.730 1.00 96.12 297 GLY A CA 1
ATOM 2224 C C . GLY A 1 297 ? 2.272 9.310 -11.705 1.00 96.12 297 GLY A C 1
ATOM 2225 O O . GLY A 1 297 ? 1.442 10.149 -12.059 1.00 96.12 297 GLY A O 1
ATOM 2226 N N . GLN A 1 298 ? 2.205 8.035 -12.105 1.00 96.50 298 GLN A N 1
ATOM 2227 C CA . GLN A 1 298 ? 1.152 7.509 -12.986 1.00 96.50 298 GLN A CA 1
ATOM 2228 C C . GLN A 1 298 ? -0.120 7.082 -12.248 1.00 96.50 298 GLN A C 1
ATOM 2230 O O . GLN A 1 298 ? -1.177 6.994 -12.889 1.00 96.50 298 GLN A O 1
ATOM 2235 N N . VAL A 1 299 ? -0.032 6.854 -10.935 1.00 95.75 299 VAL A N 1
ATOM 2236 C CA . VAL A 1 299 ? -1.168 6.544 -10.058 1.00 95.75 299 VAL A CA 1
ATOM 2237 C C . VAL A 1 299 ? -1.920 7.833 -9.757 1.00 95.75 299 VAL A C 1
ATOM 2239 O O . VAL A 1 299 ? -1.345 8.805 -9.262 1.00 95.75 299 VAL A O 1
ATOM 2242 N N . ARG A 1 300 ? -3.205 7.864 -10.093 1.00 85.94 300 ARG A N 1
ATOM 2243 C CA . ARG A 1 300 ? -4.098 9.011 -9.880 1.00 85.94 300 ARG A CA 1
ATOM 2244 C C . ARG A 1 300 ? -5.234 8.656 -8.939 1.00 85.94 300 ARG A C 1
ATOM 2246 O O . ARG A 1 300 ? -5.645 9.504 -8.159 1.00 85.94 300 ARG A O 1
ATOM 2253 N N . THR A 1 301 ? -5.730 7.428 -9.050 1.00 85.06 301 THR A N 1
ATOM 2254 C CA . THR A 1 301 ? -6.832 6.893 -8.248 1.00 85.06 301 THR A CA 1
ATOM 2255 C C . THR A 1 301 ? -6.593 5.416 -7.955 1.00 85.06 301 THR A C 1
ATOM 2257 O O . THR A 1 301 ? -5.755 4.793 -8.609 1.00 85.06 301 THR A O 1
ATOM 2260 N N . PHE A 1 302 ? -7.374 4.844 -7.043 1.00 83.94 302 PHE A N 1
ATOM 2261 C CA . PHE A 1 302 ? -7.386 3.412 -6.744 1.00 83.94 302 PHE A CA 1
ATOM 2262 C C . PHE A 1 302 ? -7.544 2.540 -8.003 1.00 83.94 302 PHE A C 1
ATOM 2264 O O . PHE A 1 302 ? -6.946 1.476 -8.099 1.00 83.94 302 PHE A O 1
ATOM 2271 N N . ALA A 1 303 ? -8.266 3.018 -9.025 1.00 87.88 303 ALA A N 1
ATOM 2272 C CA . ALA A 1 303 ? -8.490 2.285 -10.271 1.00 87.88 303 ALA A CA 1
ATOM 2273 C C . ALA A 1 303 ? -7.204 2.014 -11.077 1.00 87.88 303 ALA A C 1
ATOM 2275 O O . ALA A 1 303 ? -7.209 1.162 -11.971 1.00 87.88 303 ALA A O 1
ATOM 2276 N N . ASP A 1 304 ? -6.109 2.716 -10.774 1.00 94.56 304 ASP A N 1
ATOM 2277 C CA . ASP A 1 304 ? -4.792 2.501 -11.376 1.00 94.56 304 ASP A CA 1
ATOM 2278 C C . ASP A 1 304 ? -4.003 1.358 -10.702 1.00 94.56 304 ASP A C 1
ATOM 2280 O O . ASP A 1 304 ? -2.900 1.040 -11.153 1.00 94.56 304 ASP A O 1
ATOM 2284 N N . LEU A 1 305 ? -4.557 0.745 -9.652 1.00 94.69 305 LEU A N 1
ATOM 2285 C CA . LEU A 1 305 ? -3.949 -0.335 -8.878 1.00 94.69 305 LEU A CA 1
ATOM 2286 C C . LEU A 1 305 ? -4.643 -1.673 -9.131 1.00 94.69 305 LEU A C 1
ATOM 2288 O O . LEU A 1 305 ? -5.803 -1.726 -9.552 1.00 94.69 305 LEU A O 1
ATOM 2292 N N . GLU A 1 306 ? -3.907 -2.751 -8.889 1.00 94.56 306 GLU A N 1
ATOM 2293 C CA . GLU A 1 306 ? -4.410 -4.115 -8.967 1.00 94.56 306 GLU A CA 1
ATOM 2294 C C . GLU A 1 306 ? -5.363 -4.421 -7.791 1.00 94.56 306 GLU A C 1
ATOM 2296 O O . GLU A 1 306 ? -5.072 -4.034 -6.649 1.00 94.56 306 GLU A O 1
ATOM 2301 N N . PRO A 1 307 ? -6.499 -5.108 -8.031 1.00 88.12 307 PRO A N 1
ATOM 2302 C CA . PRO A 1 307 ? -7.506 -5.395 -7.003 1.00 88.12 307 PRO A CA 1
ATOM 2303 C C . PRO A 1 307 ? -6.969 -6.121 -5.764 1.00 88.12 307 PRO A C 1
ATOM 2305 O O . PRO A 1 307 ? -7.469 -5.910 -4.660 1.00 88.12 307 PRO A O 1
ATOM 2308 N N . GLU A 1 308 ? -5.935 -6.948 -5.927 1.00 89.81 308 GLU A N 1
ATOM 2309 C CA . GLU A 1 308 ? -5.308 -7.708 -4.848 1.00 89.81 308 GLU A CA 1
ATOM 2310 C C . GLU A 1 308 ? -4.670 -6.816 -3.779 1.00 89.81 308 GLU A C 1
ATOM 2312 O O . GLU A 1 308 ? -4.577 -7.243 -2.631 1.00 89.81 308 GLU A O 1
ATOM 2317 N N . LEU A 1 309 ? -4.247 -5.593 -4.124 1.00 92.31 309 LEU A N 1
ATOM 2318 C CA . LEU A 1 309 ? -3.822 -4.595 -3.137 1.00 92.31 309 LEU A CA 1
ATOM 2319 C C . LEU A 1 309 ? -5.034 -3.861 -2.550 1.00 92.31 309 LEU A C 1
ATOM 2321 O O . LEU A 1 309 ? -5.103 -3.670 -1.338 1.00 92.31 309 LEU A O 1
ATOM 2325 N N . LEU A 1 310 ? -5.988 -3.461 -3.398 1.00 87.50 310 LEU A N 1
ATOM 2326 C CA . LEU A 1 310 ? -7.142 -2.648 -2.995 1.00 87.50 310 LEU A CA 1
ATOM 2327 C C . LEU A 1 310 ? -7.934 -3.295 -1.858 1.00 87.50 310 LEU A C 1
ATOM 2329 O O . LEU A 1 310 ? -8.073 -2.695 -0.795 1.00 87.50 310 LEU A O 1
ATOM 2333 N N . GLY A 1 311 ? -8.357 -4.548 -2.048 1.00 85.25 311 GLY A N 1
ATOM 2334 C CA . GLY A 1 311 ? -9.163 -5.248 -1.047 1.00 85.25 311 GLY A CA 1
ATOM 2335 C C . GLY A 1 311 ? -8.427 -5.451 0.280 1.00 85.25 311 GLY A C 1
ATOM 2336 O O . GLY A 1 311 ? -9.053 -5.514 1.330 1.00 85.25 311 GLY A O 1
ATOM 2337 N N . ARG A 1 312 ? -7.090 -5.511 0.258 1.00 91.88 312 ARG A N 1
ATOM 2338 C CA . ARG A 1 312 ? -6.265 -5.642 1.468 1.00 91.88 312 ARG A CA 1
ATOM 2339 C C . ARG A 1 312 ? -6.180 -4.327 2.235 1.00 91.88 312 ARG A C 1
ATOM 2341 O O . ARG A 1 312 ? -6.263 -4.334 3.456 1.00 91.88 312 ARG A O 1
ATOM 2348 N N . VAL A 1 313 ? -6.041 -3.202 1.537 1.00 91.56 313 VAL A N 1
ATOM 2349 C CA . VAL A 1 313 ? -6.033 -1.880 2.180 1.00 91.56 313 VAL A CA 1
ATOM 2350 C C . VAL A 1 313 ? -7.407 -1.549 2.763 1.00 91.56 313 VAL A C 1
ATOM 2352 O O . VAL A 1 313 ? -7.478 -1.059 3.885 1.00 91.56 313 VAL A O 1
ATOM 2355 N N . GLU A 1 314 ? -8.489 -1.857 2.049 1.00 87.69 314 GLU A N 1
ATOM 2356 C CA . GLU A 1 314 ? -9.861 -1.677 2.548 1.00 87.69 314 GLU A CA 1
ATOM 2357 C C . GLU A 1 314 ? -10.114 -2.507 3.813 1.00 87.69 314 GLU A C 1
ATOM 2359 O O . GLU A 1 314 ? -10.555 -1.966 4.823 1.00 87.69 314 GLU A O 1
ATOM 2364 N N . GLU A 1 315 ? -9.709 -3.779 3.809 1.00 91.62 315 GLU A N 1
ATOM 2365 C CA . GLU A 1 315 ? -9.796 -4.663 4.977 1.00 91.62 315 GLU A CA 1
ATOM 2366 C C . GLU A 1 315 ? -9.050 -4.096 6.201 1.00 91.62 315 GLU A C 1
ATOM 2368 O O . GLU A 1 315 ? -9.543 -4.168 7.330 1.00 91.62 315 GLU A O 1
ATOM 2373 N N . LEU A 1 316 ? -7.881 -3.478 5.992 1.00 93.88 316 LEU A N 1
ATOM 2374 C CA . LEU A 1 316 ? -7.144 -2.804 7.062 1.00 93.88 316 LEU A CA 1
ATOM 2375 C C . LEU A 1 316 ? -7.879 -1.574 7.588 1.00 93.88 316 LEU A C 1
ATOM 2377 O O . LEU A 1 316 ? -7.923 -1.381 8.802 1.00 93.88 316 LEU A O 1
ATOM 2381 N N . ILE A 1 317 ? -8.432 -0.749 6.696 1.00 89.00 317 ILE A N 1
ATOM 2382 C CA . ILE A 1 317 ? -9.183 0.455 7.065 1.00 89.00 317 ILE A CA 1
ATOM 2383 C C . ILE A 1 317 ? -10.396 0.069 7.903 1.00 89.00 317 ILE A C 1
ATOM 2385 O O . ILE A 1 317 ? -10.559 0.604 9.000 1.00 89.00 317 ILE A O 1
ATOM 2389 N N . ASP A 1 318 ? -11.189 -0.897 7.449 1.00 89.31 318 ASP A N 1
ATOM 2390 C CA . ASP A 1 318 ? -12.351 -1.396 8.183 1.00 89.31 318 ASP A CA 1
ATOM 2391 C C . ASP A 1 318 ? -11.947 -1.899 9.575 1.00 89.31 318 ASP A C 1
ATOM 2393 O O . ASP A 1 318 ? -12.549 -1.533 10.587 1.00 89.31 318 ASP A O 1
ATOM 2397 N N . PHE A 1 319 ? -10.863 -2.674 9.658 1.00 94.00 319 PHE A N 1
ATOM 2398 C CA . PHE A 1 319 ? -10.377 -3.207 10.927 1.00 94.00 319 PHE A CA 1
ATOM 2399 C C . PHE A 1 319 ? -9.954 -2.126 11.930 1.00 94.00 319 PHE A C 1
ATOM 2401 O O . PHE A 1 319 ? -10.254 -2.251 13.123 1.00 94.00 319 PHE A O 1
ATOM 2408 N N . VAL A 1 320 ? -9.234 -1.086 11.489 1.00 92.44 320 VAL A N 1
ATOM 2409 C CA . VAL A 1 320 ? -8.697 -0.047 12.391 1.00 92.44 320 VAL A CA 1
ATOM 2410 C C . VAL A 1 320 ? -9.711 1.040 12.746 1.00 92.44 320 VAL A C 1
ATOM 2412 O O . VAL A 1 320 ? -9.495 1.759 13.728 1.00 92.44 320 VAL A O 1
ATOM 2415 N N . THR A 1 321 ? -10.794 1.147 11.971 1.00 86.94 321 THR A N 1
ATOM 2416 C CA . THR A 1 321 ? -11.886 2.115 12.156 1.00 86.94 321 THR A CA 1
ATOM 2417 C C . THR A 1 321 ? -13.154 1.505 12.760 1.00 86.94 321 THR A C 1
ATOM 2419 O O . THR A 1 321 ? -14.082 2.251 13.077 1.00 86.94 321 THR A O 1
ATOM 2422 N N . GLU A 1 322 ? -13.195 0.181 12.969 1.00 84.06 322 GLU A N 1
ATOM 2423 C CA . GLU A 1 322 ? -14.371 -0.518 13.499 1.00 84.06 322 GLU A CA 1
ATOM 2424 C C . GLU A 1 322 ? -14.907 0.159 14.785 1.00 84.06 322 GLU A C 1
ATOM 2426 O O . GLU A 1 322 ? -14.143 0.371 15.738 1.00 84.06 322 GLU A O 1
ATOM 2431 N N . PRO A 1 323 ? -16.214 0.496 14.849 1.00 67.19 323 PRO A N 1
ATOM 2432 C CA . PRO A 1 323 ? -16.789 1.194 15.990 1.00 67.19 323 PRO A CA 1
ATOM 2433 C C . PRO A 1 323 ? -16.648 0.420 17.304 1.00 67.19 323 PRO A C 1
ATOM 2435 O O . PRO A 1 323 ? -16.834 -0.795 17.381 1.00 67.19 323 PRO A O 1
ATOM 2438 N N . GLN A 1 324 ? -16.387 1.161 18.377 1.00 63.69 324 GLN A N 1
ATOM 2439 C CA . GLN A 1 324 ? -16.332 0.627 19.734 1.00 63.69 324 GLN A CA 1
ATOM 2440 C C . GLN A 1 324 ? -17.761 0.301 20.203 1.00 63.69 324 GLN A C 1
ATOM 2442 O O . GLN A 1 324 ? -18.515 1.210 20.543 1.00 63.69 324 GLN A O 1
ATOM 2447 N N . ALA A 1 325 ? -18.146 -0.979 20.171 1.00 47.41 325 ALA A N 1
ATOM 2448 C CA . ALA A 1 325 ? -19.394 -1.472 20.770 1.00 47.41 325 ALA A CA 1
ATOM 2449 C C . ALA A 1 325 ? -19.270 -1.681 22.285 1.00 47.41 325 ALA A C 1
ATOM 2451 O O . ALA A 1 325 ? -18.245 -2.280 22.712 1.00 47.41 325 ALA A O 1
#

Secondary structure (DSSP, 8-state):
----TT---TT-S-GGGS-----EEEE--TT-EEEETTTTEEEEEEEEETTEEEEE-TTS-EEEEETTS-EEETTEEEEEEPPSS---PPP------------------------S-S-PPPPPPP-PPPSSSPPPB-TTSSBP-S----PPPPS-EEEESSHHHHHHHHHHHHHHHHHHT-EEEE-SSGGGHHHHHHHH--BTTB-EEEEETT--TTSHHHHHHHHHHTSTTGGGEEEEE-SSSSGGGGB-GGGGT-SSPPPPPTTS-HHHHHHHHTT---SSHHHHHHHHHHHHTT--SGGGB-HHHHHHHHHHHHHHH----

Radius of gyration: 25.64 Å; chains: 1; bounding box: 60×88×69 Å

Sequence (325 aa):
MDDDRYGGDVLSGDWRSRGVKKVRQVPLERDMVLEDPDSGWAGAVVGLEAGNIALEDWKGRTRSFPFTGQFLLEGELVTLGRPSAPVGRSAAAAAGAGAAGSAGGAGSAGSVGSVHADWRPGGAPAVRQASDGGRLRTASGSFAVESQRARVALPSRIMVEGKHDAELVEKVWGADLRVEGVVVEELSGVDNLAAVLDEFQPTRERRVGVLVDHLVPGSKESRFADAVMRGKWGAHVLVVGHPFVDVWQSVKPARVGLRAWPTIPRSIEWKAGICQALGWPHAEQADIARAWQRILGQVRTFADLEPELLGRVEELIDFVTEPQA